Protein AF-0000000086175130 (afdb_homodimer)

Sequence (310 aa):
QEHYGGLNGLTIAWIGDGNNVLHSIMMSAAKLGMHLRIATPKGFEPDLRITQITEQYSKEYGTKLLLTTDPLEAADGANVLVTDTWISMGQEEEKKERLKAFQGYQITMQTAKSAASNWTFLHCLPRKPEEVDDEVFYSPRSLVFQEAENRKWTIQEHYGGLNGLTIAWIGDGNNVLHSIMMSAAKLGMHLRIATPKGFEPDLRITQITEQYSKEYGTKLLLTTDPLEAADGANVLVTDTWISMGQEEEKKERLKAFQGYQITMQTAKSAASNWTFLHCLPRKPEEVDDEVFYSPRSLVFQEAENRKWTI

Structure (mmCIF, N/CA/C/O backbone):
data_AF-0000000086175130-model_v1
#
loop_
_entity.id
_entity.typ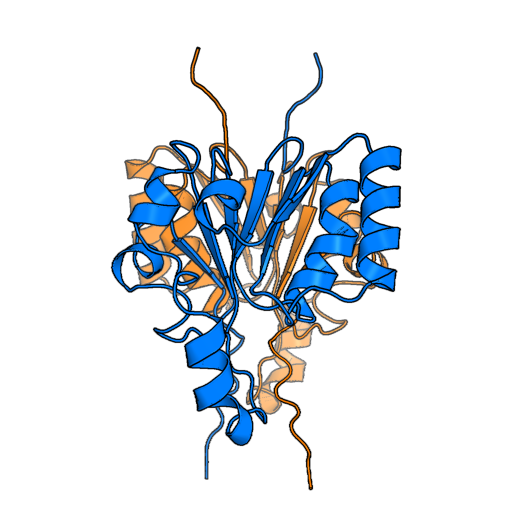e
_entity.pdbx_description
1 polymer 'ornithine carbamoyltransferase'
#
loop_
_atom_site.group_PDB
_atom_site.id
_atom_site.type_symbol
_atom_site.label_atom_id
_atom_site.label_alt_id
_atom_site.label_comp_id
_atom_site.label_asym_id
_atom_site.label_entity_id
_atom_site.label_seq_id
_atom_site.pdbx_PDB_ins_code
_atom_site.Cartn_x
_atom_site.Cartn_y
_atom_site.Cartn_z
_atom_site.occupancy
_atom_site.B_iso_or_equiv
_atom_site.auth_seq_id
_atom_site.auth_comp_id
_atom_site.auth_asym_id
_atom_site.auth_atom_id
_atom_site.pdbx_PDB_model_num
ATOM 1 N N . GLN A 1 1 ? 12.008 6.289 -25.781 1 23.41 1 GLN A N 1
ATOM 2 C CA . GLN A 1 1 ? 10.781 6.883 -25.25 1 23.41 1 GLN A CA 1
ATOM 3 C C . GLN A 1 1 ? 10.508 6.414 -23.828 1 23.41 1 GLN A C 1
ATOM 5 O O . GLN A 1 1 ? 10.492 5.211 -23.562 1 23.41 1 GLN A O 1
ATOM 10 N N . GLU A 1 2 ? 11.031 7.07 -22.797 1 31.5 2 GLU A N 1
ATOM 11 C CA . GLU A 1 2 ? 11.359 6.664 -21.422 1 31.5 2 GLU A CA 1
ATOM 12 C C . GLU A 1 2 ? 10.164 5.996 -20.75 1 31.5 2 GLU A C 1
ATOM 14 O O . GLU A 1 2 ? 9.055 6.523 -20.766 1 31.5 2 GLU A O 1
ATOM 19 N N . HIS A 1 3 ? 9.953 4.789 -20.922 1 35.66 3 HIS A N 1
ATOM 20 C CA . HIS A 1 3 ? 8.867 3.902 -20.516 1 35.66 3 HIS A CA 1
ATOM 21 C C . HIS A 1 3 ? 8.414 4.195 -19.094 1 35.66 3 HIS A C 1
ATOM 23 O O . HIS A 1 3 ? 9.164 3.957 -18.141 1 35.66 3 HIS A O 1
ATOM 29 N N . TYR A 1 4 ? 7.871 5.41 -18.812 1 41.22 4 TYR A N 1
ATOM 30 C CA . TYR A 1 4 ? 7.191 6.043 -17.688 1 41.22 4 TYR A CA 1
ATOM 31 C C . TYR A 1 4 ? 6.094 5.141 -17.141 1 41.22 4 TYR A C 1
ATOM 33 O O . TYR A 1 4 ? 5.016 5.027 -17.734 1 41.22 4 TYR A O 1
ATOM 41 N N . GLY A 1 5 ? 6.457 3.803 -16.719 1 54.06 5 GLY A N 1
ATOM 42 C CA . GLY A 1 5 ? 5.504 2.848 -16.188 1 54.06 5 GLY A CA 1
ATOM 43 C C . GLY A 1 5 ? 5.738 2.527 -14.719 1 54.06 5 GLY A C 1
ATOM 44 O O . GLY A 1 5 ? 6.656 3.066 -14.102 1 54.06 5 GLY A O 1
ATOM 45 N N . GLY A 1 6 ? 4.867 2.115 -13.969 1 69.31 6 GLY A N 1
ATOM 46 C CA . GLY A 1 6 ? 4.953 1.721 -12.57 1 69.31 6 GLY A CA 1
ATOM 47 C C . GLY A 1 6 ? 4.816 2.887 -11.609 1 69.31 6 GLY A C 1
ATOM 48 O O . GLY A 1 6 ? 3.984 3.773 -11.812 1 69.31 6 GLY A O 1
ATOM 49 N N . LEU A 1 7 ? 5.66 2.844 -10.617 1 80.19 7 LEU A N 1
ATOM 50 C CA . LEU A 1 7 ? 5.582 3.857 -9.578 1 80.19 7 LEU A CA 1
ATOM 51 C C . LEU A 1 7 ? 6.566 4.988 -9.836 1 80.19 7 LEU A C 1
ATOM 53 O O . LEU A 1 7 ? 6.562 6 -9.133 1 80.19 7 LEU A O 1
ATOM 57 N N . ASN A 1 8 ? 7.27 4.875 -10.891 1 85.44 8 ASN A N 1
ATOM 58 C CA . ASN A 1 8 ? 8.289 5.863 -11.219 1 85.44 8 ASN A CA 1
ATOM 59 C C . ASN A 1 8 ? 7.68 7.234 -11.484 1 85.44 8 ASN A C 1
ATOM 61 O O . ASN A 1 8 ? 6.691 7.352 -12.211 1 85.44 8 ASN A O 1
ATOM 65 N N . GLY A 1 9 ? 8.273 8.234 -10.789 1 89.56 9 GLY A N 1
ATOM 66 C CA . GLY A 1 9 ? 7.883 9.617 -11.031 1 89.56 9 GLY A CA 1
ATOM 67 C C . GLY A 1 9 ? 6.715 10.062 -10.172 1 89.56 9 GLY A C 1
ATOM 68 O O . GLY A 1 9 ? 6.391 11.25 -10.117 1 89.56 9 GLY A O 1
ATOM 69 N N . LEU A 1 10 ? 6.109 9.18 -9.492 1 91.12 10 LEU A N 1
ATOM 70 C CA . LEU A 1 10 ? 4.988 9.531 -8.625 1 91.12 10 LEU A CA 1
ATOM 71 C C . LEU A 1 10 ? 5.484 10.188 -7.34 1 91.12 10 LEU A C 1
ATOM 73 O O . LEU A 1 10 ? 6.594 9.898 -6.883 1 91.12 10 LEU A O 1
ATOM 77 N N . THR A 1 11 ? 4.688 11.039 -6.797 1 95.38 11 THR A N 1
ATOM 78 C CA . THR A 1 11 ? 4.992 11.68 -5.52 1 95.38 11 THR A CA 1
ATOM 79 C C . THR A 1 11 ? 4.121 11.102 -4.406 1 95.38 11 THR A C 1
ATOM 81 O O . THR A 1 11 ? 2.895 11.086 -4.516 1 95.38 11 THR A O 1
ATOM 84 N N . ILE A 1 12 ? 4.766 10.633 -3.363 1 95.75 12 ILE A N 1
ATOM 85 C CA . ILE A 1 12 ? 4.082 10.188 -2.15 1 95.75 12 ILE A CA 1
ATOM 86 C C . ILE A 1 12 ? 4.164 11.281 -1.087 1 95.75 12 ILE A C 1
ATOM 88 O O . ILE A 1 12 ? 5.242 11.828 -0.827 1 95.75 12 ILE A O 1
ATOM 92 N N . ALA A 1 13 ? 3.043 11.578 -0.543 1 98 13 ALA A N 1
ATOM 93 C CA . ALA A 1 13 ? 2.998 12.469 0.616 1 98 13 ALA A CA 1
ATOM 94 C C . ALA A 1 13 ? 2.684 11.688 1.89 1 98 13 ALA A C 1
ATOM 96 O O . ALA A 1 13 ? 1.642 11.039 1.984 1 98 13 ALA A O 1
ATOM 97 N N . TRP A 1 14 ? 3.562 11.734 2.812 1 97.56 14 TRP A N 1
ATOM 98 C CA . TRP A 1 14 ? 3.332 11.211 4.156 1 97.56 14 TRP A CA 1
ATOM 99 C C . TRP A 1 14 ? 2.926 12.328 5.113 1 97.56 14 TRP A C 1
ATOM 101 O O . TRP A 1 14 ? 3.59 13.367 5.18 1 97.56 14 TRP A O 1
ATOM 111 N N . ILE A 1 15 ? 1.882 12.094 5.848 1 98.12 15 ILE A N 1
ATOM 112 C CA . ILE A 1 15 ? 1.408 13.078 6.816 1 98.12 15 ILE A CA 1
ATOM 113 C C . ILE A 1 15 ? 1.165 12.398 8.164 1 98.12 15 ILE A C 1
ATOM 115 O O . ILE A 1 15 ? 0.241 11.594 8.305 1 98.12 15 ILE A O 1
ATOM 119 N N . GLY A 1 16 ? 1.985 12.695 9.133 1 96.81 16 GLY A N 1
ATOM 120 C CA . GLY A 1 16 ? 1.769 12.102 10.438 1 96.81 16 GLY A CA 1
ATOM 121 C C . GLY A 1 16 ? 3.057 11.836 11.195 1 96.81 16 GLY A C 1
ATOM 122 O O . GLY A 1 16 ? 3.943 12.688 11.234 1 96.81 16 GLY A O 1
ATOM 123 N N . ASP A 1 17 ? 3.131 10.633 11.797 1 94.88 17 ASP A N 1
ATOM 124 C CA . ASP A 1 17 ? 4.172 10.305 12.766 1 94.88 17 ASP A CA 1
ATOM 125 C C . ASP A 1 17 ? 5.449 9.844 12.07 1 94.88 17 ASP A C 1
ATOM 127 O O . ASP A 1 17 ? 5.391 9.133 11.062 1 94.88 17 ASP A O 1
ATOM 131 N N . GLY A 1 18 ? 6.582 10.266 12.594 1 95.12 18 GLY A N 1
ATOM 132 C CA . GLY A 1 18 ? 7.855 9.742 12.125 1 95.12 18 GLY A CA 1
ATOM 133 C C . GLY A 1 18 ? 8.148 8.344 12.633 1 95.12 18 GLY A C 1
ATOM 134 O O . GLY A 1 18 ? 9.164 8.117 13.289 1 95.12 18 GLY A O 1
ATOM 135 N N . ASN A 1 19 ? 7.355 7.43 12.281 1 91.31 19 ASN A N 1
ATOM 136 C CA . ASN A 1 19 ? 7.418 6.086 12.844 1 91.31 19 ASN A CA 1
ATOM 137 C C . ASN A 1 19 ? 8.086 5.105 11.883 1 91.31 19 ASN A C 1
ATOM 139 O O . ASN A 1 19 ? 8.656 5.512 10.867 1 91.31 19 ASN A O 1
ATOM 143 N N . ASN A 1 20 ? 8.016 3.848 12.242 1 87.56 20 ASN A N 1
ATOM 144 C CA . ASN A 1 20 ? 8.711 2.822 11.477 1 87.56 20 ASN A CA 1
ATOM 145 C C . ASN A 1 20 ? 8.102 2.65 10.086 1 87.56 20 ASN A C 1
ATOM 147 O O . ASN A 1 20 ? 8.805 2.314 9.133 1 87.56 20 ASN A O 1
ATOM 151 N N . VAL A 1 21 ? 6.801 2.854 9.977 1 87.75 21 VAL A N 1
ATOM 152 C CA . VAL A 1 21 ? 6.156 2.766 8.672 1 87.75 21 VAL A CA 1
ATOM 153 C C . VAL A 1 21 ? 6.738 3.828 7.738 1 87.75 21 VAL A C 1
ATOM 155 O O . VAL A 1 21 ? 7.125 3.523 6.605 1 87.75 21 VAL A O 1
ATOM 158 N N . LEU A 1 22 ? 6.848 5.031 8.234 1 93.88 22 LEU A N 1
ATOM 159 C CA . LEU A 1 22 ? 7.469 6.086 7.445 1 93.88 22 LEU A CA 1
ATOM 160 C C . LEU A 1 22 ? 8.906 5.727 7.094 1 93.88 22 LEU A C 1
ATOM 162 O O . LEU A 1 22 ? 9.336 5.906 5.949 1 93.88 22 LEU A O 1
ATOM 166 N N . HIS A 1 23 ? 9.656 5.184 8.039 1 93.19 23 HIS A N 1
ATOM 167 C CA . HIS A 1 23 ? 11.047 4.816 7.797 1 93.19 23 HIS A CA 1
ATOM 168 C C . HIS A 1 23 ? 11.172 3.824 6.648 1 93.19 23 HIS A C 1
ATOM 170 O O . HIS A 1 23 ? 12.078 3.926 5.824 1 93.19 23 HIS A O 1
ATOM 176 N N . SER A 1 24 ? 10.234 2.943 6.625 1 88.38 24 SER A N 1
ATOM 177 C CA . SER A 1 24 ? 10.234 1.961 5.547 1 88.38 24 SER A CA 1
ATOM 178 C C . SER A 1 24 ? 10.031 2.629 4.191 1 88.38 24 SER A C 1
ATOM 180 O O . SER A 1 24 ? 10.711 2.291 3.221 1 88.38 24 SER A O 1
ATOM 182 N N . ILE A 1 25 ? 9.125 3.516 4.117 1 92.31 25 ILE A N 1
ATOM 183 C CA . ILE A 1 25 ? 8.859 4.25 2.883 1 92.31 25 ILE A CA 1
ATOM 184 C C . ILE A 1 25 ? 10.094 5.055 2.488 1 92.31 25 ILE A C 1
ATOM 186 O O . ILE A 1 25 ? 10.492 5.059 1.321 1 92.31 25 ILE A O 1
ATOM 190 N N . MET A 1 26 ? 10.727 5.633 3.465 1 96 26 MET A N 1
ATOM 191 C CA . MET A 1 26 ? 11.914 6.449 3.234 1 96 26 MET A CA 1
ATOM 192 C C . MET A 1 26 ? 13.039 5.613 2.643 1 96 26 MET A C 1
ATOM 194 O O . MET A 1 26 ? 13.789 6.09 1.786 1 96 26 MET A O 1
ATOM 198 N N . MET A 1 27 ? 13.125 4.41 2.969 1 92 27 MET A N 1
ATOM 199 C CA . MET A 1 27 ? 14.211 3.537 2.545 1 92 27 MET A CA 1
ATOM 200 C C . MET A 1 27 ? 13.961 2.998 1.141 1 92 27 MET A C 1
ATOM 202 O O . MET A 1 27 ? 14.891 2.518 0.482 1 92 27 MET A O 1
ATOM 206 N N . SER A 1 28 ? 12.758 3.158 0.69 1 90.94 28 SER A N 1
ATOM 207 C CA . SER A 1 28 ? 12.453 2.438 -0.542 1 90.94 28 SER A CA 1
ATOM 208 C C . SER A 1 28 ? 11.961 3.387 -1.63 1 90.94 28 SER A C 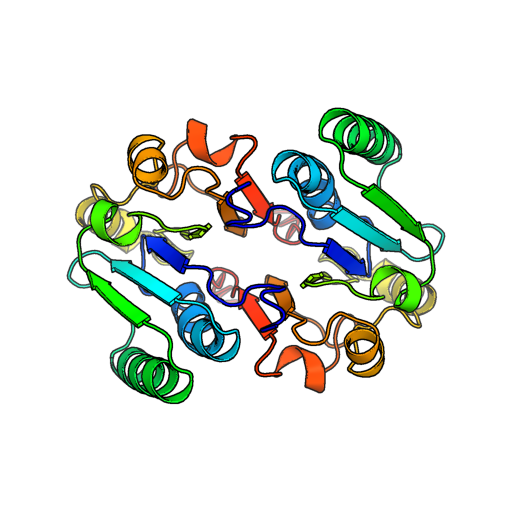1
ATOM 210 O O . SER A 1 28 ? 12.133 3.115 -2.82 1 90.94 28 SER A O 1
ATOM 212 N N . ALA A 1 29 ? 11.359 4.484 -1.312 1 93.69 29 ALA A N 1
ATOM 213 C CA . ALA A 1 29 ? 10.664 5.344 -2.268 1 93.69 29 ALA A CA 1
ATOM 214 C C . ALA A 1 29 ? 11.594 5.777 -3.395 1 93.69 29 ALA A C 1
ATOM 216 O O . ALA A 1 29 ? 11.258 5.652 -4.574 1 93.69 29 ALA A O 1
ATOM 217 N N . ALA A 1 30 ? 12.797 6.203 -3.045 1 94.44 30 ALA A N 1
ATOM 218 C CA . ALA A 1 30 ? 13.727 6.715 -4.047 1 94.44 30 ALA A CA 1
ATOM 219 C C . ALA A 1 30 ? 14.18 5.605 -4.996 1 94.44 30 ALA A C 1
ATOM 221 O O . ALA A 1 30 ? 14.312 5.824 -6.203 1 94.44 30 ALA A O 1
ATOM 222 N N . LYS A 1 31 ? 14.422 4.434 -4.457 1 91.12 31 LYS A N 1
ATOM 223 C CA . LYS A 1 31 ? 14.852 3.293 -5.258 1 91.12 31 LYS A CA 1
ATOM 224 C C . LYS A 1 31 ? 13.797 2.916 -6.289 1 91.12 31 LYS A C 1
ATOM 226 O O . LYS A 1 31 ? 14.117 2.393 -7.359 1 91.12 31 LYS A O 1
ATOM 231 N N . LEU A 1 32 ? 12.57 3.225 -6.008 1 90.06 32 LEU A N 1
ATOM 232 C CA . LEU A 1 32 ? 11.453 2.918 -6.887 1 90.06 32 LEU A CA 1
ATOM 233 C C . LEU A 1 32 ? 11.156 4.086 -7.824 1 90.06 32 LEU A C 1
ATOM 235 O O . LEU A 1 32 ? 10.164 4.07 -8.555 1 90.06 32 LEU A O 1
ATOM 239 N N . GLY A 1 33 ? 11.969 5.133 -7.691 1 91.38 33 GLY A N 1
ATOM 240 C CA . GLY A 1 33 ? 11.836 6.285 -8.57 1 91.38 33 GLY A CA 1
ATOM 241 C C . GLY A 1 33 ? 10.758 7.254 -8.117 1 91.38 33 GLY A C 1
ATOM 242 O O . GLY A 1 33 ? 10.266 8.062 -8.914 1 91.38 33 GLY A O 1
ATOM 243 N N . MET A 1 34 ? 10.367 7.156 -6.84 1 93.38 34 MET A N 1
ATOM 244 C CA . MET A 1 34 ? 9.281 8 -6.344 1 93.38 34 MET A CA 1
ATOM 245 C C . MET A 1 34 ? 9.836 9.203 -5.59 1 93.38 34 MET A C 1
ATOM 247 O O . MET A 1 34 ? 10.852 9.102 -4.898 1 93.38 34 MET A O 1
ATOM 251 N N . HIS A 1 35 ? 9.117 10.328 -5.773 1 96.88 35 HIS A N 1
ATOM 252 C CA . HIS A 1 35 ? 9.375 11.492 -4.926 1 96.88 35 HIS A CA 1
ATOM 253 C C . HIS A 1 35 ? 8.672 11.352 -3.58 1 96.88 35 HIS A C 1
ATOM 255 O O . HIS A 1 35 ? 7.617 10.719 -3.486 1 96.88 35 HIS A O 1
ATOM 261 N N . LEU A 1 36 ? 9.305 11.922 -2.535 1 97.75 36 LEU A N 1
ATOM 262 C CA . LEU A 1 36 ? 8.75 11.773 -1.196 1 97.75 36 LEU A CA 1
ATOM 263 C C . LEU A 1 36 ? 8.633 13.125 -0.5 1 97.75 36 LEU A C 1
ATOM 265 O O . LEU A 1 36 ? 9.602 13.891 -0.464 1 97.75 36 LEU A O 1
ATOM 269 N N . ARG A 1 37 ? 7.465 13.414 -0.043 1 98.75 37 ARG A N 1
ATOM 270 C CA . ARG A 1 37 ? 7.203 14.602 0.774 1 98.75 37 ARG A CA 1
ATOM 271 C C . ARG A 1 37 ? 6.641 14.203 2.137 1 98.75 37 ARG A C 1
ATOM 273 O O . ARG A 1 37 ? 5.629 13.508 2.219 1 98.75 37 ARG A O 1
ATOM 280 N N . ILE A 1 38 ? 7.273 14.719 3.207 1 98.69 38 ILE A N 1
ATOM 281 C CA . ILE A 1 38 ? 6.953 14.25 4.551 1 98.69 38 ILE A CA 1
ATOM 282 C C . ILE A 1 38 ? 6.559 15.43 5.434 1 98.69 38 ILE A C 1
ATOM 284 O O . ILE A 1 38 ? 7.332 16.375 5.59 1 98.69 38 ILE A O 1
ATOM 288 N N . ALA A 1 39 ? 5.391 15.383 5.969 1 98.81 39 ALA A N 1
ATOM 289 C CA . ALA A 1 39 ? 4.965 16.344 6.98 1 98.81 39 ALA A CA 1
ATOM 290 C C . ALA A 1 39 ? 4.805 15.672 8.344 1 98.81 39 ALA A C 1
ATOM 292 O O . ALA A 1 39 ? 3.965 14.789 8.508 1 98.81 39 ALA A O 1
ATOM 293 N N . THR A 1 40 ? 5.543 16.078 9.289 1 98.56 40 THR A N 1
ATOM 294 C CA . THR A 1 40 ? 5.457 15.602 10.664 1 98.56 40 THR A CA 1
ATOM 295 C C . THR A 1 40 ? 5.422 16.781 11.633 1 98.56 40 THR A C 1
ATOM 297 O O . THR A 1 40 ? 6.039 17.812 11.391 1 98.56 40 THR A O 1
ATOM 300 N N . PRO A 1 41 ? 4.656 16.609 12.727 1 98.12 41 PRO A N 1
ATOM 301 C CA . PRO A 1 41 ? 4.715 17.656 13.734 1 98.12 41 PRO A CA 1
ATOM 302 C C . PRO A 1 41 ? 6.113 17.844 14.32 1 98.12 41 PRO A C 1
ATOM 304 O O . PRO A 1 41 ? 6.898 16.891 14.359 1 98.12 41 PRO A O 1
ATOM 307 N N . LYS A 1 42 ? 6.383 19.062 14.75 1 97 42 LYS A N 1
ATOM 308 C CA . LYS A 1 42 ? 7.648 19.297 15.438 1 97 42 LYS A CA 1
ATOM 309 C C . LYS A 1 42 ? 7.832 18.328 16.594 1 97 42 LYS A C 1
ATOM 311 O O . LYS A 1 42 ? 6.918 18.141 17.406 1 97 42 LYS A O 1
ATOM 316 N N . GLY A 1 43 ? 8.984 17.703 16.625 1 96.12 43 GLY A N 1
ATOM 317 C CA . GLY A 1 43 ? 9.281 16.766 17.703 1 96.12 43 GLY A CA 1
ATOM 318 C C . GLY A 1 43 ? 8.969 15.328 17.344 1 96.12 43 GLY A C 1
ATOM 319 O O . GLY A 1 43 ? 9.305 14.406 18.094 1 96.12 43 GLY A O 1
ATOM 320 N N . PHE A 1 44 ? 8.336 15.117 16.234 1 96.69 44 PHE A N 1
ATOM 321 C CA . PHE A 1 44 ? 7.945 13.781 15.812 1 96.69 44 PHE A CA 1
ATOM 322 C C . PHE A 1 44 ? 8.516 13.453 14.43 1 96.69 44 PHE A C 1
ATOM 324 O O . PHE A 1 44 ? 7.922 12.688 13.672 1 96.69 44 PHE A O 1
ATOM 331 N N . GLU A 1 45 ? 9.609 14.102 14.109 1 97.56 45 GLU A N 1
ATOM 332 C CA . GLU A 1 45 ? 10.289 13.883 12.844 1 97.56 45 GLU A CA 1
ATOM 333 C C . GLU A 1 45 ? 10.867 12.477 12.758 1 97.56 45 GLU A C 1
ATOM 335 O O . GLU A 1 45 ? 11.062 11.812 13.781 1 97.56 45 GLU A O 1
ATOM 340 N N . PRO A 1 46 ? 11.094 11.992 11.594 1 97.31 46 PRO A N 1
ATOM 341 C CA . PRO A 1 46 ? 11.781 10.711 11.484 1 97.31 46 PRO A CA 1
ATOM 342 C C . PRO A 1 46 ? 13.203 10.75 12.031 1 97.31 46 PRO A C 1
ATOM 344 O O . PRO A 1 46 ? 13.758 11.836 12.242 1 97.31 46 PRO A O 1
ATOM 347 N N . ASP A 1 47 ? 13.727 9.578 12.203 1 97.25 47 ASP A N 1
ATOM 348 C CA . ASP A 1 47 ? 15.094 9.438 12.711 1 97.25 47 ASP A CA 1
ATOM 349 C C . ASP A 1 47 ? 16.094 10.164 11.805 1 97.25 47 ASP A C 1
ATOM 351 O O . ASP A 1 47 ? 15.992 10.086 10.578 1 97.25 47 ASP A O 1
ATOM 355 N N . LEU A 1 48 ? 16.969 10.836 12.422 1 96.69 48 LEU A N 1
ATOM 356 C CA . LEU A 1 48 ? 17.922 11.656 11.695 1 96.69 48 LEU A CA 1
ATOM 357 C C . LEU A 1 48 ? 18.781 10.797 10.781 1 96.69 48 LEU A C 1
ATOM 359 O O . LEU A 1 48 ? 19.078 11.195 9.648 1 96.69 48 LEU A O 1
ATOM 363 N N . ARG A 1 49 ? 19.297 9.695 11.273 1 96.69 49 ARG A N 1
ATOM 364 C CA . ARG A 1 49 ? 20.125 8.812 10.469 1 96.69 49 ARG A CA 1
ATOM 365 C C . ARG A 1 49 ? 19.375 8.328 9.234 1 96.69 49 ARG A C 1
ATOM 367 O O . ARG A 1 49 ? 19.938 8.289 8.133 1 96.69 49 ARG A O 1
ATOM 374 N N . ILE A 1 50 ? 18.094 8.055 9.453 1 97.19 50 ILE A N 1
ATOM 375 C CA . ILE A 1 50 ? 17.266 7.605 8.344 1 97.19 50 ILE A CA 1
ATOM 376 C C . ILE A 1 50 ? 17.078 8.75 7.352 1 97.19 50 ILE A C 1
ATOM 378 O O . ILE A 1 50 ? 17.109 8.539 6.137 1 97.19 50 ILE A O 1
ATOM 382 N N . THR A 1 51 ? 16.891 9.883 7.906 1 98.25 51 THR A N 1
ATOM 383 C CA . THR A 1 51 ? 16.719 11.062 7.066 1 98.25 51 THR A CA 1
ATOM 384 C C . THR A 1 51 ? 17.953 11.289 6.195 1 98.25 51 THR A C 1
ATOM 386 O O . THR A 1 51 ? 17.828 11.555 5 1 98.25 51 THR A O 1
ATOM 389 N N . GLN A 1 52 ? 19.047 11.133 6.715 1 98.12 52 GLN A N 1
ATOM 390 C CA . GLN A 1 52 ? 20.297 11.32 5.977 1 98.12 52 GLN A CA 1
ATOM 391 C C . GLN A 1 52 ? 20.438 10.281 4.871 1 98.12 52 GLN A C 1
ATOM 393 O O . GLN A 1 52 ? 20.812 10.609 3.742 1 98.12 52 GLN A O 1
ATOM 398 N N . ILE A 1 53 ? 20.188 9.094 5.211 1 97.19 53 ILE A N 1
ATOM 399 C CA . ILE A 1 53 ? 20.234 8.016 4.234 1 97.19 53 ILE A CA 1
ATOM 400 C C . ILE A 1 53 ? 19.25 8.289 3.105 1 97.19 53 ILE A C 1
ATOM 402 O O . ILE A 1 53 ? 19.562 8.117 1.929 1 97.19 53 ILE A O 1
ATOM 406 N N . THR A 1 54 ? 18.078 8.719 3.498 1 97.75 54 THR A N 1
ATOM 407 C CA . THR A 1 54 ? 17.031 9.008 2.527 1 97.75 54 THR A CA 1
ATOM 408 C C . THR A 1 54 ? 17.469 10.125 1.583 1 97.75 54 THR A C 1
ATOM 410 O O . THR A 1 54 ? 17.203 10.062 0.379 1 97.75 54 THR A O 1
ATOM 413 N N . GLU A 1 55 ? 18.094 11.133 2.135 1 98.19 55 GLU A N 1
ATOM 414 C CA . GLU A 1 55 ? 18.609 12.227 1.319 1 98.19 55 GLU A CA 1
ATOM 415 C C . GLU A 1 55 ? 19.641 11.719 0.314 1 98.19 55 GLU A C 1
ATOM 417 O O . GLU A 1 55 ? 19.641 12.125 -0.849 1 98.19 55 GLU A O 1
ATOM 422 N N . GLN A 1 56 ? 20.453 10.898 0.737 1 98.06 56 GLN A N 1
ATOM 423 C CA . GLN A 1 56 ? 21.453 10.32 -0.147 1 98.06 56 GLN A CA 1
ATOM 424 C C . GLN A 1 56 ? 20.812 9.5 -1.261 1 98.06 56 GLN A C 1
ATOM 426 O O . GLN A 1 56 ? 21.203 9.594 -2.422 1 98.06 56 GLN A O 1
ATOM 431 N N . TYR A 1 57 ? 19.875 8.664 -0.865 1 96.5 57 TYR A N 1
ATOM 432 C CA . TYR A 1 57 ? 19.156 7.879 -1.865 1 96.5 57 TYR A CA 1
ATOM 433 C C . TYR A 1 57 ? 18.469 8.781 -2.883 1 96.5 57 TYR A C 1
ATOM 435 O O . TYR A 1 57 ? 18.484 8.5 -4.082 1 96.5 57 TYR A O 1
ATOM 443 N N . SER A 1 58 ? 17.844 9.859 -2.395 1 97.44 58 SER A N 1
ATOM 444 C CA . SER A 1 58 ? 17.141 10.781 -3.291 1 97.44 58 SER A CA 1
ATOM 445 C C . SER A 1 58 ? 18.094 11.352 -4.336 1 97.44 58 SER A C 1
ATOM 447 O O . SER A 1 58 ? 17.75 11.453 -5.516 1 97.44 58 SER A O 1
ATOM 449 N N . LYS A 1 59 ? 19.25 11.719 -3.934 1 97.56 59 LYS A N 1
ATOM 450 C CA . LYS A 1 59 ? 20.266 12.227 -4.848 1 97.56 59 LYS A CA 1
ATOM 451 C C . LYS A 1 59 ? 20.719 11.141 -5.816 1 97.56 59 LYS A C 1
ATOM 453 O O . LYS A 1 59 ? 20.797 11.367 -7.027 1 97.56 59 LYS A O 1
ATOM 458 N N . GLU A 1 60 ? 21.016 10.039 -5.293 1 96.38 60 GLU A N 1
ATOM 459 C CA . GLU A 1 60 ? 21.531 8.93 -6.074 1 96.38 60 GLU A CA 1
ATOM 460 C C . GLU A 1 60 ? 20.562 8.508 -7.168 1 96.38 60 GLU A C 1
ATOM 462 O O . GLU A 1 60 ? 20.969 8.195 -8.289 1 96.38 60 GLU A O 1
ATOM 467 N N . TYR A 1 61 ? 19.297 8.547 -6.852 1 94.44 61 TYR A N 1
ATOM 468 C CA . TYR A 1 61 ? 18.312 8.023 -7.789 1 94.44 61 TYR A CA 1
ATOM 469 C C . TYR A 1 61 ? 17.578 9.148 -8.492 1 94.44 61 TYR A C 1
ATOM 471 O O . TYR A 1 61 ? 16.609 8.906 -9.219 1 94.44 61 TYR A O 1
ATOM 479 N N . GLY A 1 62 ? 17.906 10.32 -8.219 1 96.44 62 GLY A N 1
ATOM 480 C CA . GLY A 1 62 ? 17.391 11.469 -8.93 1 96.44 62 GLY A CA 1
ATOM 481 C C . GLY A 1 62 ? 15.953 11.805 -8.547 1 96.44 62 GLY A C 1
ATOM 482 O O . GLY A 1 62 ? 15.148 12.18 -9.406 1 96.44 62 GLY A O 1
ATOM 483 N N . THR A 1 63 ? 15.57 11.57 -7.352 1 96.81 63 THR A N 1
ATOM 484 C CA . THR A 1 63 ? 14.25 11.914 -6.852 1 96.81 63 THR A CA 1
ATOM 485 C C . THR A 1 63 ? 14.32 13.102 -5.898 1 96.81 63 THR A C 1
ATOM 487 O O . THR A 1 63 ? 15.414 13.57 -5.562 1 96.81 63 THR A O 1
ATOM 490 N N . LYS A 1 64 ? 13.18 13.609 -5.508 1 98.12 64 LYS A N 1
ATOM 491 C CA . LYS A 1 64 ? 13.117 14.75 -4.598 1 98.12 64 LYS A CA 1
ATOM 492 C C . LYS A 1 64 ? 12.562 14.344 -3.238 1 98.12 64 LYS A C 1
ATOM 494 O O . LYS A 1 64 ? 11.633 13.539 -3.156 1 98.12 64 LYS A O 1
ATOM 499 N N . LEU A 1 65 ? 13.164 14.953 -2.223 1 98.44 65 LEU A N 1
ATOM 500 C CA . LEU A 1 65 ? 12.719 14.766 -0.845 1 98.44 65 LEU A CA 1
ATOM 501 C C . LEU A 1 65 ? 12.383 16.109 -0.201 1 98.44 65 LEU A C 1
ATOM 503 O O . LEU A 1 65 ? 13.18 17.047 -0.255 1 98.44 65 LEU A O 1
ATOM 507 N N . LEU A 1 66 ? 11.211 16.172 0.346 1 98.62 66 LEU A N 1
ATOM 508 C CA . LEU A 1 66 ? 10.805 17.359 1.1 1 98.62 66 LEU A CA 1
ATOM 509 C C . LEU A 1 66 ? 10.414 16.984 2.525 1 98.62 66 LEU A C 1
ATOM 511 O O . LEU A 1 66 ? 9.609 16.062 2.732 1 98.62 66 LEU A O 1
ATOM 515 N N . LEU A 1 67 ? 11.031 17.609 3.465 1 98.56 67 LEU A N 1
ATOM 516 C CA . LEU A 1 67 ? 10.633 17.547 4.867 1 98.56 67 LEU A CA 1
ATOM 517 C C . LEU A 1 67 ? 9.977 18.844 5.312 1 98.56 67 LEU A C 1
ATOM 519 O O . LEU A 1 67 ? 10.539 19.922 5.113 1 98.56 67 LEU A O 1
ATOM 523 N N . THR A 1 68 ? 8.789 18.75 5.887 1 98.69 68 THR A N 1
ATOM 524 C CA . THR A 1 68 ? 8.055 19.953 6.258 1 98.69 68 THR A CA 1
ATOM 525 C C . THR A 1 68 ? 7.199 19.703 7.496 1 98.69 68 THR A C 1
ATOM 527 O O . THR A 1 68 ? 7.078 18.562 7.953 1 98.69 68 THR A O 1
ATOM 530 N N . THR A 1 69 ? 6.652 20.781 8.062 1 98.44 69 THR A N 1
ATOM 531 C CA . THR A 1 69 ? 5.691 20.688 9.156 1 98.44 69 THR A CA 1
ATOM 532 C C . THR A 1 69 ? 4.305 21.125 8.688 1 98.44 69 THR A C 1
ATOM 534 O O . THR A 1 69 ? 3.412 21.359 9.508 1 98.44 69 THR A O 1
ATOM 537 N N . ASP A 1 70 ? 4.105 21.203 7.387 1 98.44 70 ASP A N 1
ATOM 538 C CA . ASP A 1 70 ? 2.836 21.641 6.812 1 98.44 70 ASP A CA 1
ATOM 539 C C . ASP A 1 70 ? 2.213 20.531 5.961 1 98.44 70 ASP A C 1
ATOM 541 O O . ASP A 1 70 ? 2.676 20.25 4.852 1 98.44 70 ASP A O 1
ATOM 545 N N . PRO A 1 71 ? 1.129 19.953 6.422 1 98.56 71 PRO A N 1
ATOM 546 C CA . PRO A 1 71 ? 0.481 18.875 5.684 1 98.56 71 PRO A CA 1
ATOM 547 C C . PRO A 1 71 ? 0.067 19.281 4.273 1 98.56 71 PRO A C 1
ATOM 549 O O . PRO A 1 71 ? 0.18 18.484 3.336 1 98.56 71 PRO A O 1
ATOM 552 N N . LEU A 1 72 ? -0.379 20.5 4.121 1 98.44 72 LEU A N 1
ATOM 553 C CA . LEU A 1 72 ? -0.835 20.938 2.807 1 98.44 72 LEU A CA 1
ATOM 554 C C . LEU A 1 72 ? 0.341 21.094 1.847 1 98.44 72 LEU A C 1
ATOM 556 O O . LEU A 1 72 ? 0.215 20.812 0.654 1 98.44 72 LEU A O 1
ATOM 560 N N . GLU A 1 73 ? 1.433 21.516 2.326 1 98.38 73 GLU A N 1
ATOM 561 C CA . GLU A 1 73 ? 2.637 21.594 1.506 1 98.38 73 GLU A CA 1
ATOM 562 C C . GLU A 1 73 ? 3.082 20.203 1.048 1 98.38 73 GLU A C 1
ATOM 564 O O . GLU A 1 73 ? 3.447 20.016 -0.115 1 98.38 73 GLU A O 1
ATOM 569 N N . ALA A 1 74 ? 3.061 19.25 1.941 1 98.56 74 ALA A N 1
ATOM 570 C CA . ALA A 1 74 ? 3.426 17.875 1.583 1 98.56 74 ALA A CA 1
ATOM 571 C C . ALA A 1 74 ? 2.457 17.297 0.554 1 98.56 74 ALA A C 1
ATOM 573 O O . ALA A 1 74 ? 2.873 16.625 -0.387 1 98.56 74 ALA A O 1
ATOM 574 N N . ALA A 1 75 ? 1.23 17.672 0.665 1 98.25 75 ALA A N 1
ATOM 575 C CA . ALA A 1 75 ? 0.182 17.078 -0.169 1 98.25 75 ALA A CA 1
ATOM 576 C C . ALA A 1 75 ? 0.15 17.75 -1.546 1 98.25 75 ALA A C 1
ATOM 578 O O . ALA A 1 75 ? -0.427 17.188 -2.488 1 98.25 75 ALA A O 1
ATOM 579 N N . ASP A 1 76 ? 0.711 18.844 -1.65 1 97.88 76 ASP A N 1
ATOM 580 C CA . ASP A 1 76 ? 0.573 19.656 -2.855 1 97.88 76 ASP A CA 1
ATOM 581 C C . ASP A 1 76 ? 1.038 18.891 -4.09 1 97.88 76 ASP A C 1
ATOM 583 O O . ASP A 1 76 ? 2.234 18.641 -4.258 1 97.88 76 ASP A O 1
ATOM 587 N N . GLY A 1 77 ? 0.029 18.5 -4.902 1 95.44 77 GLY A N 1
ATOM 588 C CA . GLY A 1 77 ? 0.319 17.828 -6.164 1 95.44 77 GLY A CA 1
ATOM 589 C C . GLY A 1 77 ? 0.72 16.375 -6 1 95.44 77 GLY A C 1
ATOM 590 O O . GLY A 1 77 ? 1.153 15.734 -6.957 1 95.44 77 GLY A O 1
ATOM 591 N N . ALA A 1 78 ? 0.642 15.828 -4.809 1 96.12 78 ALA A N 1
ATOM 592 C CA . ALA A 1 78 ? 1.018 14.438 -4.57 1 96.12 78 ALA A CA 1
ATOM 593 C C . ALA A 1 78 ? 0.037 13.484 -5.242 1 96.12 78 ALA A C 1
ATOM 595 O O . ALA A 1 78 ? -1.157 13.773 -5.336 1 96.12 78 ALA A O 1
ATOM 596 N N . ASN A 1 79 ? 0.6 12.406 -5.641 1 93.75 79 ASN A N 1
ATOM 597 C CA . ASN A 1 79 ? -0.23 11.383 -6.262 1 93.75 79 ASN A CA 1
ATOM 598 C C . ASN A 1 79 ? -0.831 10.445 -5.219 1 93.75 79 ASN A C 1
ATOM 600 O O . ASN A 1 79 ? -1.936 9.93 -5.406 1 93.75 79 ASN A O 1
ATOM 604 N N . VAL A 1 80 ? -0.046 10.188 -4.168 1 92.88 80 VAL A N 1
ATOM 605 C CA . VAL A 1 80 ? -0.457 9.25 -3.125 1 92.88 80 VAL A CA 1
ATOM 606 C C . VAL A 1 80 ? -0.348 9.922 -1.757 1 92.88 80 VAL A C 1
ATOM 608 O O . VAL A 1 80 ? 0.687 10.5 -1.423 1 92.88 80 VAL A O 1
ATOM 611 N N . LEU A 1 81 ? -1.431 9.883 -1.047 1 96.19 81 LEU A N 1
ATOM 612 C CA . LEU A 1 81 ? -1.47 10.336 0.341 1 96.19 81 LEU A CA 1
ATOM 613 C C . LEU A 1 81 ? -1.425 9.148 1.297 1 96.19 81 LEU A C 1
ATOM 615 O O . LEU A 1 81 ? -2.189 8.195 1.145 1 96.19 81 LEU A O 1
ATOM 619 N N . VAL A 1 82 ? -0.471 9.211 2.234 1 94.06 82 VAL A N 1
ATOM 620 C CA . VAL A 1 82 ? -0.289 8.109 3.172 1 94.06 82 VAL A CA 1
ATOM 621 C C . VAL A 1 82 ? -0.184 8.656 4.594 1 94.06 82 VAL A C 1
ATOM 623 O O . VAL A 1 82 ? 0.416 9.711 4.82 1 94.06 82 VAL A O 1
ATOM 626 N N . THR A 1 83 ? -0.757 8.016 5.48 1 95.06 83 THR A N 1
ATOM 627 C CA . THR A 1 83 ? -0.596 8.258 6.91 1 95.06 83 THR A CA 1
ATOM 628 C C . THR A 1 83 ? -0.621 6.941 7.684 1 95.06 83 THR A C 1
ATOM 630 O O . THR A 1 83 ? -0.596 5.863 7.086 1 95.06 83 THR A O 1
ATOM 633 N N . ASP A 1 84 ? -0.458 7.023 8.992 1 90.62 84 ASP A N 1
ATOM 634 C CA . ASP A 1 84 ? -0.588 5.91 9.922 1 90.62 84 ASP A CA 1
ATOM 635 C C . ASP A 1 84 ? -1.147 6.379 11.266 1 90.62 84 ASP A C 1
ATOM 637 O O . ASP A 1 84 ? -1.336 7.578 11.477 1 90.62 84 ASP A O 1
ATOM 641 N N . THR A 1 85 ? -1.39 5.387 12.062 1 88.94 85 THR A N 1
ATOM 642 C CA . THR A 1 85 ? -1.949 5.734 13.359 1 88.94 85 THR A CA 1
ATOM 643 C C . THR A 1 85 ? -1.011 6.668 14.125 1 88.94 85 THR A C 1
ATOM 645 O O . THR A 1 85 ? 0.208 6.488 14.094 1 88.94 85 THR A O 1
ATOM 648 N N . TRP A 1 86 ? -1.609 7.656 14.742 1 91.31 86 TRP A N 1
ATOM 649 C CA . TRP A 1 86 ? -0.824 8.617 15.516 1 91.31 86 TRP A CA 1
ATOM 650 C C . TRP A 1 86 ? -0.419 8.031 16.859 1 91.31 86 TRP A C 1
ATOM 652 O O . TRP A 1 86 ? 0.563 8.469 17.469 1 91.31 86 TRP A O 1
ATOM 662 N N . ILE A 1 87 ? -1.307 7.195 17.266 1 84.06 87 ILE A N 1
ATOM 663 C CA . ILE A 1 87 ? -1.108 6.566 18.562 1 84.06 87 ILE A CA 1
ATOM 664 C C . ILE A 1 87 ? -0.971 5.055 18.406 1 84.06 87 ILE A C 1
ATOM 666 O O . ILE A 1 87 ? -1.934 4.375 18.031 1 84.06 87 ILE A O 1
ATOM 670 N N . SER A 1 88 ? 0.172 4.613 18.625 1 75.69 88 SER A N 1
ATOM 671 C CA . SER A 1 88 ? 0.408 3.178 18.516 1 75.69 88 SER A CA 1
ATOM 672 C C . SER A 1 88 ? 0.141 2.482 19.859 1 75.69 88 SER A C 1
ATOM 674 O O . SER A 1 88 ? 0.039 3.137 20.891 1 75.69 88 SER A O 1
ATOM 676 N N . MET A 1 89 ? -0.088 1.193 19.641 1 71.06 89 MET A N 1
ATOM 677 C CA . MET A 1 89 ? -0.23 0.402 20.859 1 71.06 89 MET A CA 1
ATOM 678 C C . MET A 1 89 ? 0.948 0.634 21.812 1 71.06 89 MET A C 1
ATOM 680 O O . MET A 1 89 ? 2.104 0.619 21.375 1 71.06 89 MET A O 1
ATOM 684 N N . GLY A 1 90 ? 0.654 0.95 23.141 1 75.06 90 GLY A N 1
ATOM 685 C CA . GLY A 1 90 ? 1.687 1.193 24.141 1 75.06 90 GLY A CA 1
ATOM 686 C C . GLY A 1 90 ? 1.941 2.668 24.391 1 75.06 90 GLY A C 1
ATOM 687 O O . GLY A 1 90 ? 2.699 3.029 25.281 1 75.06 90 GLY A O 1
ATOM 688 N N . GLN A 1 91 ? 1.361 3.457 23.547 1 77.06 91 GLN A N 1
ATOM 689 C CA . GLN A 1 91 ? 1.573 4.895 23.688 1 77.06 91 GLN A CA 1
ATOM 690 C C . GLN A 1 91 ? 0.35 5.57 24.297 1 77.06 91 GLN A C 1
ATOM 692 O O . GLN A 1 91 ? 0.09 6.746 24.031 1 77.06 91 GLN A O 1
ATOM 697 N N . GLU A 1 92 ? -0.435 4.848 25.047 1 80.69 92 GLU A N 1
ATOM 698 C CA . GLU A 1 92 ? -1.687 5.367 25.594 1 80.69 92 GLU A CA 1
ATOM 699 C C . GLU A 1 92 ? -1.437 6.543 26.531 1 80.69 92 GLU A C 1
ATOM 701 O O . GLU A 1 92 ? -2.217 7.496 26.562 1 80.69 92 GLU A O 1
ATOM 706 N N . GLU A 1 93 ? -0.267 6.441 27.172 1 84.38 93 GLU A N 1
ATOM 707 C CA . GLU A 1 93 ? 0.053 7.504 28.125 1 84.38 93 GLU A CA 1
ATOM 708 C C . GLU A 1 93 ? 0.383 8.805 27.406 1 84.38 93 GLU A C 1
ATOM 710 O O . GLU A 1 93 ? 0.214 9.891 27.969 1 84.38 93 GLU A O 1
ATOM 715 N N . GLU A 1 94 ? 0.796 8.672 26.156 1 88.75 94 GLU A N 1
ATOM 716 C CA . GLU A 1 94 ? 1.199 9.844 25.391 1 88.75 94 GLU A CA 1
ATOM 717 C C . GLU A 1 94 ? 0.064 10.328 24.484 1 88.75 94 GLU A C 1
ATOM 719 O O . GLU A 1 94 ? 0.228 11.297 23.734 1 88.75 94 GLU A O 1
ATOM 724 N N . LYS A 1 95 ? -1.001 9.734 24.641 1 89.06 95 LYS A N 1
ATOM 725 C CA . LYS A 1 95 ? -2.1 9.969 23.703 1 89.06 95 LYS A CA 1
ATOM 726 C C . LYS A 1 95 ? -2.486 11.445 23.672 1 89.06 95 LYS A C 1
ATOM 728 O O . LYS A 1 95 ? -2.57 12.055 22.609 1 89.06 95 LYS A O 1
ATOM 733 N N . LYS A 1 96 ? -2.691 12 24.828 1 91.25 96 LYS A N 1
ATOM 734 C CA . LYS A 1 96 ? -3.125 13.391 24.906 1 91.25 96 LYS A CA 1
ATOM 735 C C . LYS A 1 96 ? -2.092 14.32 24.281 1 91.25 96 LYS A C 1
ATOM 737 O O . LYS A 1 96 ? -2.441 15.219 23.516 1 91.25 96 LYS A O 1
ATOM 742 N N . GLU A 1 97 ? -0.905 14.109 24.625 1 92.5 97 GLU A N 1
ATOM 743 C CA . GLU A 1 97 ? 0.173 14.938 24.094 1 92.5 97 GLU A CA 1
ATOM 744 C C . GLU A 1 97 ? 0.292 14.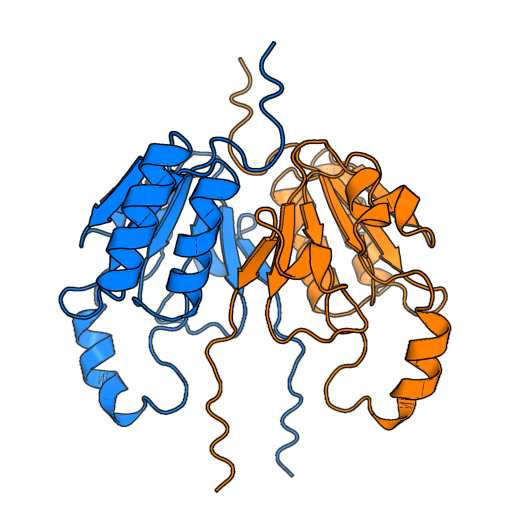797 22.578 1 92.5 97 GLU A C 1
ATOM 746 O O . GLU A 1 97 ? 0.477 15.789 21.875 1 92.5 97 GLU A O 1
ATOM 751 N N . ARG A 1 98 ? 0.184 13.664 22.109 1 93.44 98 ARG A N 1
ATOM 752 C CA . ARG A 1 98 ? 0.281 13.406 20.672 1 93.44 98 ARG A CA 1
ATOM 753 C C . ARG A 1 98 ? -0.893 14.031 19.922 1 93.44 98 ARG A C 1
ATOM 755 O O . ARG A 1 98 ? -0.709 14.656 18.875 1 93.44 98 ARG A O 1
ATOM 762 N N . LEU A 1 99 ? -2.047 13.859 20.547 1 94.62 99 LEU A N 1
ATOM 763 C CA . LEU A 1 99 ? -3.225 14.43 19.906 1 94.62 99 LEU A CA 1
ATOM 764 C C . LEU A 1 99 ? -3.1 15.945 19.797 1 94.62 99 LEU A C 1
ATOM 766 O O . LEU A 1 99 ? -3.51 16.531 18.797 1 94.62 99 LEU A O 1
ATOM 770 N N . LYS A 1 100 ? -2.539 16.5 20.766 1 95.31 100 LYS A N 1
ATOM 771 C CA . LYS A 1 100 ? -2.311 17.938 20.719 1 95.31 100 LYS A CA 1
ATOM 772 C C . LYS A 1 100 ? -1.258 18.297 19.688 1 95.31 100 LYS A C 1
ATOM 774 O O . LYS A 1 100 ? -1.449 19.234 18.906 1 95.31 100 LYS A O 1
ATOM 779 N N . ALA A 1 101 ? -0.205 17.609 19.625 1 96.06 101 ALA A N 1
ATOM 780 C CA . ALA A 1 101 ? 0.902 17.891 18.703 1 96.06 101 ALA A CA 1
ATOM 781 C C . ALA A 1 101 ? 0.488 17.656 17.25 1 96.06 101 ALA A C 1
ATOM 783 O O . ALA A 1 101 ? 0.988 18.328 16.344 1 96.06 101 ALA A O 1
ATOM 784 N N . PHE A 1 102 ? -0.468 16.766 17.031 1 97.31 102 PHE A N 1
ATOM 785 C CA . PHE A 1 102 ? -0.824 16.344 15.672 1 97.31 102 PHE A CA 1
ATOM 786 C C . PHE A 1 102 ? -2.035 17.125 15.164 1 97.31 102 PHE A C 1
ATOM 788 O O . PHE A 1 102 ? -2.584 16.797 14.109 1 97.31 102 PHE A O 1
ATOM 795 N N . GLN A 1 103 ? -2.426 18.094 15.906 1 96.56 103 GLN A N 1
ATOM 796 C CA . GLN A 1 103 ? -3.502 18.938 15.398 1 96.56 103 GLN A CA 1
ATOM 797 C C . GLN A 1 103 ? -3.158 19.5 14.023 1 96.56 103 GLN A C 1
ATOM 799 O O . GLN A 1 103 ? -2.066 20.031 13.82 1 96.56 103 GLN A O 1
ATOM 804 N N . GLY A 1 104 ? -4.074 19.328 13.078 1 97 104 GLY A N 1
ATOM 805 C CA . GLY A 1 104 ? -3.875 19.844 11.727 1 97 104 GLY A CA 1
ATOM 806 C C . GLY A 1 104 ? -3.295 18.812 10.781 1 97 104 GLY A C 1
ATOM 807 O O . GLY A 1 104 ? -3.158 19.062 9.586 1 97 104 GLY A O 1
ATOM 808 N N . TYR A 1 105 ? -3.004 17.625 11.289 1 98.25 105 TYR A N 1
ATOM 809 C CA . TYR A 1 105 ? -2.314 16.641 10.477 1 98.25 105 TYR A CA 1
ATOM 810 C C . TYR A 1 105 ? -3.277 15.555 10.008 1 98.25 105 TYR A C 1
ATOM 812 O O . TYR A 1 105 ? -2.869 14.602 9.344 1 98.25 105 TYR A O 1
ATOM 820 N N . GLN A 1 106 ? -4.543 15.664 10.414 1 97.81 106 GLN A N 1
ATOM 821 C CA . GLN A 1 106 ? -5.52 14.719 9.891 1 97.81 106 GLN A CA 1
ATOM 822 C C . GLN A 1 106 ? -5.652 14.852 8.375 1 97.81 106 GLN A C 1
ATOM 824 O O . GLN A 1 106 ? -5.754 15.961 7.848 1 97.81 106 GLN A O 1
ATOM 829 N N . ILE A 1 107 ? -5.609 13.75 7.703 1 97.69 107 ILE A N 1
ATOM 830 C CA . ILE A 1 107 ? -5.863 13.805 6.27 1 97.69 107 ILE A CA 1
ATOM 831 C C . ILE A 1 107 ? -7.363 13.961 6.016 1 97.69 107 ILE A C 1
ATOM 833 O O . ILE A 1 107 ? -8.148 13.07 6.355 1 97.69 107 ILE A O 1
ATOM 837 N N . THR A 1 108 ? -7.73 15.078 5.488 1 97.69 108 THR A N 1
ATOM 838 C CA . THR A 1 108 ? -9.109 15.414 5.148 1 97.69 108 THR A CA 1
ATOM 839 C C . THR A 1 108 ? -9.25 15.688 3.654 1 97.69 108 THR A C 1
ATOM 841 O O . THR A 1 108 ? -8.258 15.641 2.916 1 97.69 108 THR A O 1
ATOM 844 N N . MET A 1 109 ? -10.461 15.984 3.287 1 96.69 109 MET A N 1
ATOM 845 C CA . MET A 1 109 ? -10.672 16.328 1.885 1 96.69 109 MET A CA 1
ATOM 846 C C . MET A 1 109 ? -9.969 17.641 1.53 1 96.69 109 MET A C 1
ATOM 848 O O . MET A 1 109 ? -9.578 17.844 0.382 1 96.69 109 MET A O 1
ATOM 852 N N . GLN A 1 110 ? -9.812 18.469 2.525 1 96.88 110 GLN A N 1
ATOM 853 C CA . GLN A 1 110 ? -9.023 19.672 2.287 1 96.88 110 GLN A CA 1
ATOM 854 C C . GLN A 1 110 ? -7.59 19.312 1.894 1 96.88 110 GLN A C 1
ATOM 856 O O . GLN A 1 110 ? -7.035 19.906 0.959 1 96.88 110 GLN A O 1
ATOM 861 N N . THR A 1 111 ? -6.988 18.391 2.623 1 97.69 111 THR A N 1
ATOM 862 C CA . THR A 1 111 ? -5.656 17.906 2.275 1 97.69 111 THR A CA 1
ATOM 863 C C . THR A 1 111 ? -5.648 17.297 0.877 1 97.69 111 THR A C 1
ATOM 865 O O . THR A 1 111 ? -4.766 17.594 0.069 1 97.69 111 THR A O 1
ATOM 868 N N . ALA A 1 112 ? -6.648 16.516 0.589 1 96 112 ALA A N 1
ATOM 869 C CA . ALA A 1 112 ? -6.746 15.805 -0.685 1 96 112 ALA A CA 1
ATOM 870 C C . ALA A 1 112 ? -6.906 16.781 -1.845 1 96 112 ALA A C 1
ATOM 872 O O . ALA A 1 112 ? -6.387 16.547 -2.939 1 96 112 ALA A O 1
ATOM 873 N N . LYS A 1 113 ? -7.605 17.844 -1.599 1 95.44 113 LYS A N 1
ATOM 874 C CA . LYS A 1 113 ? -7.844 18.844 -2.635 1 95.44 113 LYS A CA 1
ATOM 875 C C . LYS A 1 113 ? -6.539 19.5 -3.062 1 95.44 113 LYS A C 1
ATOM 877 O O . LYS A 1 113 ? -6.438 20.031 -4.176 1 95.44 113 LYS A O 1
ATOM 882 N N . SER A 1 114 ? -5.586 19.516 -2.199 1 96.56 114 SER A N 1
ATOM 883 C CA . SER A 1 114 ? -4.289 20.094 -2.516 1 96.56 114 SER A CA 1
ATOM 884 C C . SER A 1 114 ? -3.443 19.141 -3.357 1 96.56 114 SER A C 1
ATOM 886 O O . SER A 1 114 ? -2.447 19.562 -3.955 1 96.56 114 SER A O 1
ATOM 888 N N . ALA A 1 115 ? -3.82 17.891 -3.404 1 95.94 115 ALA A N 1
ATOM 889 C CA . ALA A 1 115 ? -3.057 16.859 -4.105 1 95.94 115 ALA A CA 1
ATOM 890 C C . ALA A 1 115 ? -3.383 16.859 -5.598 1 95.94 115 ALA A C 1
ATOM 892 O O . ALA A 1 115 ? -4.051 17.766 -6.094 1 95.94 115 ALA A O 1
ATOM 893 N N . ALA A 1 116 ? -2.764 16 -6.309 1 93.31 116 ALA A N 1
ATOM 894 C CA . ALA A 1 116 ? -3.053 15.836 -7.73 1 93.31 116 ALA A CA 1
ATOM 895 C C . ALA A 1 116 ? -4.516 15.461 -7.953 1 93.31 116 ALA A C 1
ATOM 897 O O . ALA A 1 116 ? -5.172 14.938 -7.051 1 93.31 116 ALA A O 1
ATOM 898 N N . SER A 1 117 ? -5 15.758 -9.094 1 90 117 SER A N 1
ATOM 899 C CA . SER A 1 117 ? -6.41 15.508 -9.391 1 90 117 SER A CA 1
ATOM 900 C C . SER A 1 117 ? -6.738 14.016 -9.305 1 90 117 SER A C 1
ATOM 902 O O . SER A 1 117 ? -7.875 13.641 -9.016 1 90 117 SER A O 1
ATOM 904 N N . ASN A 1 118 ? -5.758 13.234 -9.492 1 87.75 118 ASN A N 1
ATOM 905 C CA . ASN A 1 118 ? -5.953 11.789 -9.43 1 87.75 118 ASN A CA 1
ATOM 906 C C . ASN A 1 118 ? -5.281 11.188 -8.203 1 87.75 118 ASN A C 1
ATOM 908 O O . ASN A 1 118 ? -4.688 10.109 -8.273 1 87.75 118 ASN A O 1
ATOM 912 N N . TRP A 1 119 ? -5.438 11.93 -7.168 1 91.12 119 TRP A N 1
ATOM 913 C CA . TRP A 1 119 ? -4.812 11.477 -5.93 1 91.12 119 TRP A CA 1
ATOM 914 C C . TRP A 1 119 ? -5.41 10.148 -5.473 1 91.12 119 TRP A C 1
ATOM 916 O O . TRP A 1 119 ? -6.531 9.805 -5.852 1 91.12 119 TRP A O 1
ATOM 926 N N . THR A 1 120 ? -4.59 9.406 -4.695 1 91.44 120 THR A N 1
ATOM 927 C CA . THR A 1 120 ? -5.008 8.18 -4.023 1 91.44 120 THR A CA 1
ATOM 928 C C . THR A 1 120 ? -4.582 8.188 -2.561 1 91.44 120 THR A C 1
ATOM 930 O O . THR A 1 120 ? -3.469 8.617 -2.236 1 91.44 120 THR A O 1
ATOM 933 N N . PHE A 1 121 ? -5.578 7.793 -1.769 1 92.94 121 PHE A N 1
ATOM 934 C CA . PHE A 1 121 ? -5.246 7.594 -0.363 1 92.94 121 PHE A CA 1
ATOM 935 C C . PHE A 1 121 ? -4.863 6.141 -0.099 1 92.94 121 PHE A C 1
ATOM 937 O O . PHE A 1 121 ? -5.566 5.223 -0.517 1 92.94 121 PHE A O 1
ATOM 944 N N . LEU A 1 122 ? -3.711 5.969 0.548 1 87.62 122 LEU A N 1
ATOM 945 C CA . LEU A 1 122 ? -3.221 4.637 0.887 1 87.62 122 LEU A CA 1
ATOM 946 C C . LEU A 1 122 ? -3.104 4.469 2.398 1 87.62 122 LEU A C 1
ATOM 948 O O . LEU A 1 122 ? -2.572 5.344 3.086 1 87.62 122 LEU A O 1
ATOM 952 N N . HIS A 1 123 ? -3.658 3.354 2.879 1 84.5 123 HIS A N 1
ATOM 953 C CA . HIS A 1 123 ? -3.584 3.109 4.316 1 84.5 123 HIS A CA 1
ATOM 954 C C . HIS A 1 123 ? -3.553 1.615 4.617 1 84.5 123 HIS A C 1
ATOM 956 O O . HIS A 1 123 ? -4.27 0.835 3.99 1 84.5 123 HIS A O 1
ATOM 962 N N . CYS A 1 124 ? -2.717 1.229 5.523 1 77.12 124 CYS A N 1
ATOM 963 C CA . CYS A 1 124 ? -2.773 -0.121 6.07 1 77.12 124 CYS A CA 1
ATOM 964 C C . CYS A 1 124 ? -3.459 -0.128 7.434 1 77.12 124 CYS A C 1
ATOM 966 O O . CYS A 1 124 ? -3.105 0.658 8.312 1 77.12 124 CYS A O 1
ATOM 968 N N . LEU A 1 125 ? -4.293 -0.986 7.602 1 77.56 125 LEU A N 1
ATOM 969 C CA . LEU A 1 125 ? -5.066 -1.03 8.836 1 77.56 125 LEU A CA 1
ATOM 970 C C . LEU A 1 125 ? -4.215 -1.53 10 1 77.56 125 LEU A C 1
ATOM 972 O O . LEU A 1 125 ? -3.234 -2.252 9.789 1 77.56 125 LEU A O 1
ATOM 976 N N . PRO A 1 126 ? -4.594 -1.051 11.219 1 79.12 126 PRO A N 1
ATOM 977 C CA . PRO A 1 126 ? -5.863 -0.432 11.617 1 79.12 126 PRO A CA 1
ATOM 978 C C . PRO A 1 126 ? -5.887 1.073 11.367 1 79.12 126 PRO A C 1
ATOM 980 O O . PRO A 1 126 ? -4.832 1.695 11.219 1 79.12 126 PRO A O 1
ATOM 983 N N . ARG A 1 127 ? -7.109 1.593 11.336 1 81.81 127 ARG A N 1
ATOM 984 C CA . ARG A 1 127 ? -7.355 3.021 11.156 1 81.81 127 ARG A CA 1
ATOM 985 C C . ARG A 1 127 ? -8.023 3.615 12.398 1 81.81 127 ARG A C 1
ATOM 987 O O . ARG A 1 127 ? -8.875 2.971 13.016 1 81.81 127 ARG A O 1
ATOM 994 N N . LYS A 1 128 ? -7.582 4.809 12.75 1 84.75 128 LYS A N 1
ATOM 995 C CA . LYS A 1 128 ? -8.297 5.617 13.734 1 84.75 128 LYS A CA 1
ATOM 996 C C . LYS A 1 128 ? -8.812 6.914 13.109 1 84.75 128 LYS A C 1
ATOM 998 O O . LYS A 1 128 ? -8.234 7.406 12.133 1 84.75 128 LYS A O 1
ATOM 1003 N N . PRO A 1 129 ? -9.875 7.422 13.727 1 90.5 129 PRO A N 1
ATOM 1004 C CA . PRO A 1 129 ? -10.445 8.641 13.148 1 90.5 12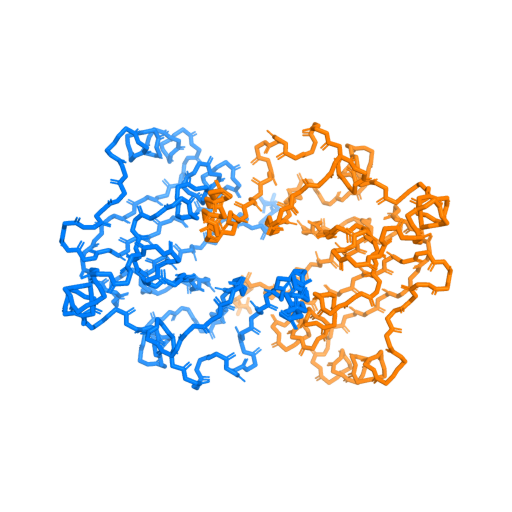9 PRO A CA 1
ATOM 1005 C C . PRO A 1 129 ? -9.508 9.836 13.258 1 90.5 129 PRO A C 1
ATOM 1007 O O . PRO A 1 129 ? -9.688 10.836 12.547 1 90.5 129 PRO A O 1
ATOM 1010 N N . GLU A 1 130 ? -8.531 9.781 14.047 1 92.69 130 GLU A N 1
ATOM 1011 C CA . GLU A 1 130 ? -7.648 10.914 14.297 1 92.69 130 GLU A CA 1
ATOM 1012 C C . GLU A 1 130 ? -6.754 11.203 13.094 1 92.69 130 GLU A C 1
ATOM 1014 O O . GLU A 1 130 ? -6.5 12.359 12.766 1 92.69 130 GLU A O 1
ATOM 1019 N N . GLU A 1 131 ? -6.348 10.234 12.398 1 94.81 131 GLU A N 1
ATOM 1020 C CA . GLU A 1 131 ? -5.312 10.453 11.391 1 94.81 131 GLU A CA 1
ATOM 1021 C C . GLU A 1 131 ? -5.922 10.688 10.016 1 94.81 131 GLU A C 1
ATOM 1023 O O . GLU A 1 131 ? -5.285 11.281 9.141 1 94.81 131 GLU A O 1
ATOM 1028 N N . VAL A 1 132 ? -7.145 10.211 9.82 1 96.38 132 VAL A N 1
ATOM 1029 C CA . VAL A 1 132 ? -7.824 10.406 8.547 1 96.38 132 VAL A CA 1
ATOM 1030 C C . VAL A 1 132 ? -9.328 10.5 8.766 1 96.38 132 VAL A C 1
ATOM 1032 O O . VAL A 1 132 ? -9.898 9.727 9.547 1 96.38 132 VAL A O 1
ATOM 1035 N N . ASP A 1 133 ? -9.922 11.453 8.125 1 95.88 133 ASP A N 1
ATOM 1036 C CA . ASP A 1 133 ? -11.359 11.578 8.336 1 95.88 133 ASP A CA 1
ATOM 1037 C C . ASP A 1 133 ? -12.125 10.562 7.5 1 95.88 133 ASP A C 1
ATOM 1039 O O . ASP A 1 133 ? -11.555 9.898 6.633 1 95.88 133 ASP A O 1
ATOM 1043 N N . ASP A 1 134 ? -13.398 10.492 7.746 1 94.62 134 ASP A N 1
ATOM 1044 C CA . ASP A 1 134 ? -14.258 9.477 7.137 1 94.62 134 ASP A CA 1
ATOM 1045 C C . ASP A 1 134 ? -14.398 9.711 5.633 1 94.62 134 ASP A C 1
ATOM 1047 O O . ASP A 1 134 ? -14.422 8.758 4.855 1 94.62 134 ASP A O 1
ATOM 1051 N N . GLU A 1 135 ? -14.516 10.898 5.262 1 95.62 135 GLU A N 1
ATOM 1052 C CA . GLU A 1 135 ? -14.75 11.227 3.857 1 95.62 135 GLU A CA 1
ATOM 1053 C C . GLU A 1 135 ? -13.609 10.727 2.977 1 95.62 135 GLU A C 1
ATOM 1055 O O . GLU A 1 135 ? -13.844 10.172 1.898 1 95.62 135 GLU A O 1
ATOM 1060 N N . VAL A 1 136 ? -12.391 10.867 3.441 1 94.75 136 VAL A N 1
ATOM 1061 C CA . VAL A 1 136 ? -11.227 10.406 2.691 1 94.75 136 VAL A CA 1
ATOM 1062 C C . VAL A 1 136 ? -11.117 8.891 2.801 1 94.75 136 VAL A C 1
ATOM 1064 O O . VAL A 1 136 ? -10.93 8.195 1.793 1 94.75 136 VAL A O 1
ATOM 1067 N N . PHE A 1 137 ? -11.344 8.43 3.963 1 91.88 137 PHE A N 1
ATOM 1068 C CA . PHE A 1 137 ? -11.133 7.012 4.23 1 91.88 137 PHE A CA 1
ATOM 1069 C C . PHE A 1 137 ? -12.102 6.16 3.418 1 91.88 137 PHE A C 1
ATOM 1071 O O . PHE A 1 137 ? -11.719 5.117 2.881 1 91.88 137 PHE A O 1
ATOM 1078 N N . TYR A 1 138 ? -13.242 6.59 3.275 1 89.81 138 TYR A N 1
ATOM 1079 C CA . TYR A 1 138 ? -14.25 5.793 2.582 1 89.81 138 TYR A CA 1
ATOM 1080 C C . TYR A 1 138 ? -14.422 6.27 1.144 1 89.81 138 TYR A C 1
ATOM 1082 O O . TYR A 1 138 ? -15.352 5.852 0.454 1 89.81 138 TYR A O 1
ATOM 1090 N N . SER A 1 139 ? -13.602 7.156 0.754 1 90.31 139 SER A N 1
ATOM 1091 C CA . SER A 1 139 ? -13.641 7.668 -0.613 1 90.31 139 SER A CA 1
ATOM 1092 C C . SER A 1 139 ? -13.305 6.574 -1.62 1 90.31 139 SER A C 1
ATOM 1094 O O . SER A 1 139 ? -12.531 5.66 -1.318 1 90.31 139 SER A O 1
ATOM 1096 N N . PRO A 1 140 ? -13.836 6.719 -2.873 1 86.81 140 PRO A N 1
ATOM 1097 C CA . PRO A 1 140 ? -13.43 5.793 -3.932 1 86.81 140 PRO A CA 1
ATOM 1098 C C . PRO A 1 140 ? -11.953 5.91 -4.285 1 86.81 140 PRO A C 1
ATOM 1100 O O . PRO A 1 140 ? -11.414 5.062 -5.004 1 86.81 140 PRO A O 1
ATOM 1103 N N . ARG A 1 141 ? -11.328 6.902 -3.75 1 90.19 141 ARG A N 1
ATOM 1104 C CA . ARG A 1 141 ? -9.906 7.102 -4.016 1 90.19 141 ARG A CA 1
ATOM 1105 C C . ARG A 1 141 ? -9.047 6.512 -2.9 1 90.19 141 ARG A C 1
ATOM 1107 O O . ARG A 1 141 ? -7.844 6.766 -2.836 1 90.19 141 ARG A O 1
ATOM 1114 N N . SER A 1 142 ? -9.672 5.785 -2.053 1 89.19 142 SER A N 1
ATOM 1115 C CA . SER A 1 142 ? -8.984 5.172 -0.923 1 89.19 142 SER A CA 1
ATOM 1116 C C . SER A 1 142 ? -8.68 3.701 -1.195 1 89.19 142 SER A C 1
ATOM 1118 O O . SER A 1 142 ? -9.578 2.926 -1.525 1 89.19 142 SER A O 1
ATOM 1120 N N . LEU A 1 143 ? -7.418 3.4 -1.174 1 85.19 143 LEU A N 1
ATOM 1121 C CA . LEU A 1 143 ? -6.949 2.02 -1.202 1 85.19 143 LEU A CA 1
ATOM 1122 C C . LEU A 1 143 ? -6.477 1.58 0.179 1 85.19 143 LEU A C 1
ATOM 1124 O O . LEU A 1 143 ? -5.391 1.971 0.621 1 85.19 143 LEU A O 1
ATOM 1128 N N . VAL A 1 144 ? -7.25 0.771 0.878 1 80.81 144 VAL A N 1
ATOM 1129 C CA . VAL A 1 144 ? -6.992 0.371 2.258 1 80.81 144 VAL A CA 1
ATOM 1130 C C . VAL A 1 144 ? -6.676 -1.122 2.312 1 80.81 144 VAL A C 1
ATOM 1132 O O . VAL A 1 144 ? -7.441 -1.943 1.8 1 80.81 144 VAL A O 1
ATOM 1135 N N . PHE A 1 145 ? -5.504 -1.398 2.91 1 74.44 145 PHE A N 1
ATOM 1136 C CA . PHE A 1 145 ? -5.121 -2.795 3.086 1 74.44 145 PHE A CA 1
ATOM 1137 C C . PHE A 1 145 ? -5.473 -3.279 4.484 1 74.44 145 PHE A C 1
ATOM 1139 O O . PHE A 1 145 ? -5.031 -2.699 5.48 1 74.44 145 PHE A O 1
ATOM 1146 N N . GLN A 1 146 ? -6.402 -4.172 4.559 1 65.81 146 GLN A N 1
ATOM 1147 C CA . GLN A 1 146 ? -6.793 -4.758 5.836 1 65.81 146 GLN A CA 1
ATOM 1148 C C . GLN A 1 146 ? -5.676 -5.629 6.406 1 65.81 146 GLN A C 1
ATOM 1150 O O . GLN A 1 146 ? -4.953 -6.285 5.656 1 65.81 146 GLN A O 1
ATOM 1155 N N . GLU A 1 147 ? -5.367 -5.309 7.699 1 58.34 147 GLU A N 1
ATOM 1156 C CA . GLU A 1 147 ? -4.418 -6.223 8.328 1 58.34 147 GLU A CA 1
ATOM 1157 C C . GLU A 1 147 ? -4.969 -7.648 8.367 1 58.34 147 GLU A C 1
ATOM 1159 O O . GLU A 1 147 ? -6.18 -7.848 8.484 1 58.34 147 GLU A O 1
ATOM 1164 N N . ALA A 1 148 ? -4.098 -8.516 8.047 1 50.16 148 ALA A N 1
ATOM 1165 C CA . ALA A 1 148 ? -4.562 -9.883 8.297 1 50.16 148 ALA A CA 1
ATOM 1166 C C . ALA A 1 148 ? -5.121 -10.023 9.711 1 50.16 148 ALA A C 1
ATOM 1168 O O . ALA A 1 148 ? -4.531 -9.523 10.672 1 50.16 148 ALA A O 1
ATOM 1169 N N . GLU A 1 149 ? -6.469 -9.812 9.867 1 46.25 149 GLU A N 1
ATOM 1170 C CA . GLU A 1 149 ? -7.164 -9.836 11.156 1 46.25 149 GLU A CA 1
ATOM 1171 C C . GLU A 1 149 ? -6.438 -10.734 12.156 1 46.25 149 GLU A C 1
ATOM 1173 O O . GLU A 1 149 ? -6.164 -11.898 11.867 1 46.25 149 GLU A O 1
ATOM 1178 N N . ASN A 1 150 ? -5.609 -10.133 12.977 1 39.59 150 ASN A N 1
ATOM 1179 C CA . ASN A 1 150 ? -5.465 -10.828 14.258 1 39.59 150 ASN A CA 1
ATOM 1180 C C . ASN A 1 150 ? -6.82 -11.055 14.922 1 39.59 150 ASN A C 1
ATOM 1182 O O . ASN A 1 150 ? -7.562 -10.102 15.164 1 39.59 150 ASN A O 1
ATOM 1186 N N . ARG A 1 151 ? -7.633 -12.062 14.523 1 35.09 151 ARG A N 1
ATOM 1187 C CA . ARG A 1 151 ? -8.727 -12.352 15.445 1 35.09 151 ARG A CA 1
ATOM 1188 C C . ARG A 1 151 ? -8.242 -12.359 16.891 1 35.09 151 ARG A C 1
ATOM 1190 O O . ARG A 1 151 ? -7.48 -13.242 17.281 1 35.09 151 ARG A O 1
ATOM 1197 N N . LYS A 1 152 ? -7.805 -11.297 17.484 1 35.03 152 LYS A N 1
ATOM 1198 C CA . LYS A 1 152 ? -7.746 -11.367 18.938 1 35.03 152 LYS A CA 1
ATOM 1199 C C . LYS A 1 152 ? -9.039 -11.938 19.516 1 35.03 152 LYS A C 1
ATOM 1201 O O . LYS A 1 152 ? -10.094 -11.312 19.422 1 35.03 152 LYS A O 1
ATOM 1206 N N . TRP A 1 153 ? -9.344 -13.227 19.375 1 28.86 153 TRP A N 1
ATOM 1207 C CA . TRP A 1 153 ? -10.297 -13.789 20.328 1 28.86 153 TRP A CA 1
ATOM 1208 C C . TRP A 1 153 ? -9.852 -13.523 21.766 1 28.86 153 TRP A C 1
ATOM 1210 O O . TRP A 1 153 ? -8.75 -13.906 22.156 1 28.86 153 TRP A O 1
ATOM 1220 N N . THR A 1 154 ? -9.992 -12.32 22.25 1 22.66 154 THR A N 1
ATOM 1221 C CA . THR A 1 154 ? -10.242 -12.312 23.688 1 22.66 154 THR A CA 1
ATOM 1222 C C . THR A 1 154 ? -11.133 -13.477 24.094 1 22.66 154 THR A C 1
ATOM 1224 O O . THR A 1 154 ? -12.266 -13.594 23.609 1 22.66 154 THR A O 1
ATOM 1227 N N . ILE A 1 155 ? -10.5 -14.625 24.312 1 19.7 155 ILE A N 1
ATOM 1228 C CA . ILE A 1 155 ? -11.18 -15.344 25.375 1 19.7 155 ILE A CA 1
ATOM 1229 C C . ILE A 1 155 ? -11.219 -14.477 26.641 1 19.7 155 ILE A C 1
ATOM 1231 O O . ILE A 1 155 ? -10.242 -13.789 26.953 1 19.7 155 ILE A O 1
ATOM 1235 N N . GLN B 1 1 ? -4.148 16.125 -23.672 1 23.78 1 GLN B N 1
ATOM 1236 C CA . GLN B 1 1 ? -3.086 15.148 -23.5 1 23.78 1 GLN B CA 1
ATOM 1237 C C . GLN B 1 1 ? -3.223 14.422 -22.156 1 23.78 1 GLN B C 1
ATOM 1239 O O . GLN B 1 1 ? -3.318 15.062 -21.109 1 23.78 1 GLN B O 1
ATOM 1244 N N . GLU B 1 2 ? -3.975 13.32 -22.062 1 31.27 2 GLU B N 1
ATOM 1245 C CA . GLU B 1 2 ? -4.68 12.711 -20.938 1 31.27 2 GLU B CA 1
ATOM 1246 C C . GLU B 1 2 ? -3.74 12.477 -19.75 1 31.27 2 GLU B C 1
ATOM 1248 O O . GLU B 1 2 ? -2.648 11.93 -19.922 1 31.27 2 GLU B O 1
ATOM 1253 N N . HIS B 1 3 ? -3.508 13.398 -18.953 1 35.34 3 HIS B N 1
ATOM 1254 C CA . HIS B 1 3 ? -2.602 13.523 -17.812 1 35.34 3 HIS B CA 1
ATOM 1255 C C . HIS B 1 3 ? -2.547 12.234 -17.016 1 35.34 3 HIS B C 1
ATOM 1257 O O . HIS B 1 3 ? -3.541 11.836 -16.391 1 35.34 3 HIS B O 1
ATOM 1263 N N . TYR B 1 4 ? -2.057 11.109 -17.609 1 41.31 4 TYR B N 1
ATOM 1264 C CA . TYR B 1 4 ? -1.695 9.766 -17.172 1 41.31 4 TYR B CA 1
ATOM 1265 C C . TYR B 1 4 ? -0.867 9.812 -15.891 1 41.31 4 TYR B C 1
ATOM 1267 O O . TYR B 1 4 ? 0.317 10.156 -15.922 1 41.31 4 TYR B O 1
ATOM 1275 N N . GLY B 1 5 ? -1.381 10.539 -14.758 1 54.03 5 GLY B N 1
ATOM 1276 C CA . GLY B 1 5 ? -0.714 10.672 -13.469 1 54.03 5 GLY B CA 1
ATOM 1277 C C . GLY B 1 5 ? -1.328 9.805 -12.391 1 54.03 5 GLY B C 1
ATOM 1278 O O . GLY B 1 5 ? -2.311 9.102 -12.633 1 54.03 5 GLY B O 1
ATOM 1279 N N . GLY B 1 6 ? -0.715 9.367 -11.391 1 69.25 6 GLY B N 1
ATOM 1280 C CA . GLY B 1 6 ? -1.179 8.594 -10.25 1 69.25 6 GLY B CA 1
ATOM 1281 C C . GLY B 1 6 ? -1.156 7.098 -10.5 1 69.25 6 GLY B C 1
ATOM 1282 O O . GLY B 1 6 ? -0.217 6.574 -11.102 1 69.25 6 GLY B O 1
ATOM 1283 N N . LEU B 1 7 ? -2.199 6.469 -10.039 1 80.06 7 LEU B N 1
ATOM 1284 C CA . LEU B 1 7 ? -2.264 5.016 -10.125 1 80.06 7 LEU B CA 1
ATOM 1285 C C . LEU B 1 7 ? -3.047 4.574 -11.352 1 80.06 7 LEU B C 1
ATOM 1287 O O . LEU B 1 7 ? -3.1 3.383 -11.672 1 80.06 7 LEU B O 1
ATOM 1291 N N . ASN B 1 8 ? -3.504 5.504 -12.078 1 85.44 8 ASN B N 1
ATOM 1292 C CA . ASN B 1 8 ? -4.324 5.215 -13.25 1 85.44 8 ASN B CA 1
ATOM 1293 C C . ASN B 1 8 ? -3.535 4.449 -14.305 1 85.44 8 ASN B C 1
ATOM 1295 O O . ASN B 1 8 ? -2.406 4.816 -14.633 1 85.44 8 ASN B O 1
ATOM 1299 N N . GLY B 1 9 ? -4.184 3.334 -14.758 1 89.56 9 GLY B N 1
ATOM 1300 C CA . GLY B 1 9 ? -3.613 2.568 -15.852 1 89.56 9 GLY B CA 1
ATOM 1301 C C . GLY B 1 9 ? -2.621 1.517 -15.391 1 89.56 9 GLY B C 1
ATOM 1302 O O . GLY B 1 9 ? -2.193 0.671 -16.188 1 89.56 9 GLY B O 1
ATOM 1303 N N . LEU B 1 10 ? -2.273 1.524 -14.18 1 91.06 10 LEU B N 1
ATOM 1304 C CA . LEU B 1 10 ? -1.344 0.529 -13.656 1 91.06 10 LEU B CA 1
ATOM 1305 C C . LEU B 1 10 ? -2.043 -0.81 -13.445 1 91.06 10 LEU B C 1
ATOM 1307 O O . LEU B 1 10 ? -3.25 -0.852 -13.195 1 91.06 10 LEU B O 1
ATOM 1311 N N . THR B 1 11 ? -1.291 -1.859 -13.562 1 95.31 11 THR B N 1
ATOM 1312 C CA . THR B 1 11 ? -1.806 -3.199 -13.305 1 95.31 11 THR B CA 1
ATOM 1313 C C . THR B 1 11 ? -1.268 -3.742 -11.984 1 95.31 11 THR B C 1
ATOM 1315 O O . THR B 1 11 ? -0.054 -3.77 -11.766 1 95.31 11 THR B O 1
ATOM 1318 N N . ILE B 1 12 ? -2.164 -4.148 -11.117 1 95.69 12 ILE B N 1
ATOM 1319 C CA . ILE B 1 12 ? -1.816 -4.832 -9.883 1 95.69 12 ILE B CA 1
ATOM 1320 C C . ILE B 1 12 ? -2.029 -6.336 -10.047 1 95.69 12 ILE B C 1
ATOM 1322 O O . ILE B 1 12 ? -3.08 -6.773 -10.523 1 95.69 12 ILE B O 1
ATOM 1326 N N . ALA B 1 13 ? -1.033 -7.055 -9.672 1 97.94 13 ALA B N 1
ATOM 1327 C CA . ALA B 1 13 ? -1.158 -8.508 -9.602 1 97.94 13 ALA B CA 1
ATOM 1328 C C . ALA B 1 13 ? -1.215 -8.984 -8.156 1 97.94 13 ALA B C 1
ATOM 1330 O O . ALA B 1 13 ? -0.291 -8.734 -7.379 1 97.94 13 ALA B O 1
ATOM 1331 N N . TRP B 1 14 ? -2.271 -9.617 -7.809 1 97.5 14 TRP B N 1
ATOM 1332 C CA . TRP B 1 14 ? -2.4 -10.305 -6.527 1 97.5 14 TRP B CA 1
ATOM 1333 C C . TRP B 1 14 ? -2.104 -11.789 -6.676 1 97.5 14 TRP B C 1
ATOM 1335 O O . TRP B 1 14 ? -2.656 -12.453 -7.559 1 97.5 14 TRP B O 1
ATOM 1345 N N . ILE B 1 15 ? -1.274 -12.297 -5.809 1 98.12 15 ILE B N 1
ATOM 1346 C CA . ILE B 1 15 ? -0.928 -13.711 -5.832 1 98.12 15 ILE B CA 1
ATOM 1347 C C . ILE B 1 15 ? -1.061 -14.305 -4.43 1 98.12 15 ILE B C 1
ATOM 1349 O O . ILE B 1 15 ? -0.278 -13.969 -3.535 1 98.12 15 ILE B O 1
ATOM 1353 N N . GLY B 1 16 ? -2.041 -15.141 -4.227 1 96.88 16 GLY B N 1
ATOM 1354 C CA . GLY B 1 16 ? -2.182 -15.75 -2.914 1 96.88 16 GLY B CA 1
ATOM 1355 C C . GLY B 1 16 ? -3.625 -16.016 -2.529 1 96.88 16 GLY B C 1
ATOM 1356 O O . GLY B 1 16 ? -4.406 -16.516 -3.336 1 96.88 16 GLY B O 1
ATOM 1357 N N . ASP B 1 17 ? -3.963 -15.664 -1.27 1 94.81 17 ASP B N 1
ATOM 1358 C CA . ASP B 1 17 ? -5.219 -16.062 -0.646 1 94.81 17 ASP B CA 1
ATOM 1359 C C . ASP B 1 17 ? -6.352 -15.117 -1.023 1 94.81 17 ASP B C 1
ATOM 1361 O O . ASP B 1 17 ? -6.145 -13.906 -1.111 1 94.81 17 ASP B O 1
ATOM 1365 N N . GLY B 1 18 ? -7.52 -15.672 -1.257 1 95.12 18 GLY B N 1
ATOM 1366 C CA . GLY B 1 18 ? -8.703 -14.852 -1.445 1 95.12 18 GLY B CA 1
ATOM 1367 C C . GLY B 1 18 ? -9.25 -14.281 -0.15 1 95.12 18 GLY B C 1
ATOM 1368 O O . GLY B 1 18 ? -10.406 -14.516 0.206 1 95.12 18 GLY B O 1
ATOM 1369 N N . ASN B 1 19 ? -8.492 -13.484 0.493 1 91.19 19 ASN B N 1
ATOM 1370 C CA . ASN B 1 19 ? -8.82 -13.023 1.837 1 91.19 19 ASN B CA 1
ATOM 1371 C C . ASN B 1 19 ? -9.352 -11.594 1.82 1 91.19 19 ASN B C 1
ATOM 1373 O O . ASN B 1 19 ? -9.641 -11.047 0.754 1 91.19 19 ASN B O 1
ATOM 1377 N N . ASN B 1 20 ? -9.492 -11.047 3.002 1 87.56 20 ASN B N 1
ATOM 1378 C CA . ASN B 1 20 ? -10.102 -9.727 3.131 1 87.56 20 ASN B CA 1
ATOM 1379 C C . ASN B 1 20 ? -9.219 -8.641 2.533 1 87.56 20 ASN B C 1
ATOM 1381 O O . ASN B 1 20 ? -9.719 -7.629 2.035 1 87.56 20 ASN B O 1
ATOM 1385 N N . VAL B 1 21 ? -7.91 -8.828 2.607 1 87.69 21 VAL B N 1
ATOM 1386 C CA . VAL B 1 21 ? -7.004 -7.855 2.002 1 87.69 21 VAL B CA 1
ATOM 1387 C C . VAL B 1 21 ? -7.246 -7.793 0.495 1 87.69 21 VAL B C 1
ATOM 1389 O O . VAL B 1 21 ? -7.402 -6.707 -0.071 1 87.69 21 VAL B O 1
ATOM 1392 N N . LEU B 1 22 ? -7.344 -8.938 -0.119 1 93.81 22 LEU B N 1
ATOM 1393 C CA . LEU B 1 22 ? -7.664 -8.977 -1.542 1 93.81 22 LEU B CA 1
ATOM 1394 C C . LEU B 1 22 ? -9.016 -8.328 -1.814 1 93.81 22 LEU B C 1
ATOM 1396 O O . LEU B 1 22 ? -9.156 -7.551 -2.76 1 93.81 22 LEU B O 1
ATOM 1400 N N . HIS B 1 23 ? -10.016 -8.609 -0.99 1 93.12 23 HIS B N 1
ATOM 1401 C CA . HIS B 1 23 ? -11.344 -8.047 -1.18 1 93.12 23 HIS B CA 1
ATOM 1402 C C . HIS B 1 23 ? -11.305 -6.52 -1.183 1 93.12 23 HIS B C 1
ATOM 1404 O O . HIS B 1 23 ? -12 -5.879 -1.978 1 93.12 23 HIS B O 1
ATOM 1410 N N . SER B 1 24 ? -10.492 -6.027 -0.33 1 88.25 24 SER B N 1
ATOM 1411 C CA . SER B 1 24 ? -10.344 -4.574 -0.268 1 88.25 24 SER B CA 1
ATOM 1412 C C . SER B 1 24 ? -9.781 -4.02 -1.57 1 88.25 24 SER B C 1
ATOM 1414 O O . SER B 1 24 ? -10.258 -3.004 -2.078 1 88.25 24 SER B O 1
ATOM 1416 N N . ILE B 1 25 ? -8.797 -4.637 -2.078 1 92.25 25 ILE B N 1
ATOM 1417 C CA . ILE B 1 25 ? -8.188 -4.223 -3.338 1 92.25 25 ILE B CA 1
ATOM 1418 C C . ILE B 1 25 ? -9.219 -4.328 -4.465 1 92.25 25 ILE B C 1
ATOM 1420 O O . ILE B 1 25 ? -9.344 -3.422 -5.289 1 92.25 25 ILE B O 1
ATOM 1424 N N . MET B 1 26 ? -9.984 -5.367 -4.426 1 96 26 MET B N 1
ATOM 1425 C CA . MET B 1 26 ? -11 -5.609 -5.445 1 96 26 MET B CA 1
ATOM 1426 C C . MET B 1 26 ? -12.047 -4.504 -5.441 1 96 26 MET B C 1
ATOM 1428 O O . MET B 1 26 ? -12.539 -4.102 -6.5 1 96 26 MET B O 1
ATOM 1432 N N . MET B 1 27 ? -12.32 -3.955 -4.352 1 91.94 27 MET B N 1
ATOM 1433 C CA . MET B 1 27 ? -13.375 -2.953 -4.207 1 91.94 27 MET B CA 1
ATOM 1434 C C . MET B 1 27 ? -12.867 -1.574 -4.621 1 91.94 27 MET B C 1
ATOM 1436 O O . MET B 1 27 ? -13.664 -0.669 -4.875 1 91.94 27 MET B O 1
ATOM 1440 N N . SER B 1 28 ? -11.586 -1.472 -4.754 1 90.88 28 SER B N 1
ATOM 1441 C CA . SER B 1 28 ? -11.094 -0.109 -4.918 1 90.88 28 SER B CA 1
ATOM 1442 C C . SER B 1 28 ? -10.273 0.034 -6.199 1 90.88 28 SER B C 1
ATOM 1444 O O . SER B 1 28 ? -10.203 1.12 -6.777 1 90.88 28 SER B O 1
ATOM 1446 N N . ALA B 1 29 ? -9.648 -0.98 -6.691 1 93.62 29 ALA B N 1
ATOM 1447 C CA . ALA B 1 29 ? -8.672 -0.898 -7.773 1 93.62 29 ALA B CA 1
ATOM 1448 C C . ALA B 1 29 ? -9.281 -0.245 -9.016 1 93.62 29 ALA B C 1
ATOM 1450 O O . ALA B 1 29 ? -8.703 0.686 -9.578 1 93.62 29 ALA B O 1
ATOM 1451 N N . ALA B 1 30 ? -10.477 -0.661 -9.375 1 94.38 30 ALA B N 1
ATOM 1452 C CA . ALA B 1 30 ? -11.102 -0.149 -10.594 1 94.38 30 ALA B CA 1
ATOM 1453 C C . ALA B 1 30 ? -11.438 1.333 -10.453 1 94.38 30 ALA B C 1
ATOM 1455 O O . ALA B 1 30 ? -11.273 2.104 -11.398 1 94.38 30 ALA B O 1
ATOM 1456 N N . LYS B 1 31 ? -11.914 1.72 -9.305 1 91.06 31 LYS B N 1
ATOM 1457 C CA . LYS B 1 31 ? -12.273 3.113 -9.039 1 91.06 31 LYS B CA 1
ATOM 1458 C C . LYS B 1 31 ? -11.055 4.023 -9.172 1 91.06 31 LYS B C 1
ATOM 1460 O O . LYS B 1 31 ? -11.188 5.199 -9.516 1 91.06 31 LYS B O 1
ATOM 1465 N N . LEU B 1 32 ? -9.906 3.488 -8.945 1 90 32 LEU B N 1
ATOM 1466 C CA . LEU B 1 32 ? -8.648 4.23 -9.023 1 90 32 LEU B CA 1
ATOM 1467 C C . LEU B 1 32 ? -8.047 4.141 -10.422 1 90 32 LEU B C 1
ATOM 1469 O O . LEU B 1 32 ? -6.926 4.598 -10.648 1 90 32 LEU B O 1
ATOM 1473 N N . GLY B 1 33 ? -8.758 3.434 -11.305 1 91.44 33 GLY B N 1
ATOM 1474 C CA . GLY B 1 33 ? -8.32 3.318 -12.688 1 91.44 33 GLY B CA 1
ATOM 1475 C C . GLY B 1 33 ? -7.277 2.236 -12.891 1 91.44 33 GLY B C 1
ATOM 1476 O O . GLY B 1 33 ? -6.547 2.25 -13.883 1 91.44 33 GLY B O 1
ATOM 1477 N N . MET B 1 34 ? -7.18 1.308 -11.938 1 93.38 34 MET B N 1
ATOM 1478 C CA . MET B 1 34 ? -6.156 0.27 -12.016 1 93.38 34 MET B CA 1
ATOM 1479 C C . MET B 1 34 ? -6.738 -1.025 -12.578 1 93.38 34 MET B C 1
ATOM 1481 O O . MET B 1 34 ? -7.887 -1.366 -12.289 1 93.38 34 MET B O 1
ATOM 1485 N N . HIS B 1 35 ? -5.891 -1.702 -13.367 1 96.88 35 HIS B N 1
ATOM 1486 C CA . HIS B 1 35 ? -6.203 -3.07 -13.766 1 96.88 35 HIS B CA 1
ATOM 1487 C C . HIS B 1 35 ? -5.836 -4.059 -12.664 1 96.88 35 HIS B C 1
ATOM 1489 O O . HIS B 1 35 ? -4.902 -3.82 -11.891 1 96.88 35 HIS B O 1
ATOM 1495 N N . LEU B 1 36 ? -6.629 -5.148 -12.578 1 97.81 36 LEU B N 1
ATOM 1496 C CA . LEU B 1 36 ? -6.402 -6.109 -11.508 1 97.81 36 LEU B CA 1
ATOM 1497 C C . LEU B 1 36 ? -6.305 -7.527 -12.055 1 97.81 36 LEU B C 1
ATOM 1499 O O . LEU B 1 36 ? -7.172 -7.961 -12.82 1 97.81 36 LEU B O 1
ATOM 1503 N N . ARG B 1 37 ? -5.254 -8.18 -11.719 1 98.69 37 ARG B N 1
ATOM 1504 C CA . ARG B 1 37 ? -5.059 -9.594 -12.031 1 98.69 37 ARG B CA 1
ATOM 1505 C C . ARG B 1 37 ? -4.859 -10.414 -10.758 1 98.69 37 ARG B C 1
ATOM 1507 O O . ARG B 1 37 ? -3.971 -10.117 -9.953 1 98.69 37 ARG B O 1
ATOM 1514 N N . ILE B 1 38 ? -5.648 -11.484 -10.617 1 98.69 38 ILE B N 1
ATOM 1515 C CA . ILE B 1 38 ? -5.688 -12.219 -9.359 1 98.69 38 ILE B CA 1
ATOM 1516 C C . ILE B 1 38 ? -5.379 -13.695 -9.602 1 98.69 38 ILE B C 1
ATOM 1518 O O . ILE B 1 38 ? -6.059 -14.352 -10.398 1 98.69 38 ILE B O 1
ATOM 1522 N N . ALA B 1 39 ? -4.375 -14.188 -8.969 1 98.81 39 ALA B N 1
ATOM 1523 C CA . ALA B 1 39 ? -4.09 -15.617 -8.961 1 98.81 39 ALA B CA 1
ATOM 1524 C C . ALA B 1 39 ? -4.309 -16.219 -7.57 1 98.81 39 ALA B C 1
ATOM 1526 O O . ALA B 1 39 ? -3.619 -15.844 -6.613 1 98.81 39 ALA B O 1
ATOM 1527 N N . THR B 1 40 ? -5.199 -17.094 -7.434 1 98.56 40 THR B N 1
ATOM 1528 C CA . THR B 1 40 ? -5.473 -17.828 -6.203 1 98.56 40 THR B CA 1
ATOM 1529 C C . THR B 1 40 ? -5.531 -19.328 -6.469 1 98.56 40 THR B C 1
ATOM 1531 O O . THR B 1 40 ? -5.973 -19.766 -7.535 1 98.56 40 THR B O 1
ATOM 1534 N N . PRO B 1 41 ? -5.039 -20.109 -5.488 1 98.12 41 PRO B N 1
ATOM 1535 C CA . PRO B 1 41 ? -5.207 -21.562 -5.664 1 98.12 41 PRO B CA 1
ATOM 1536 C C . PRO B 1 41 ? -6.676 -21.969 -5.738 1 98.12 41 PRO B C 1
ATOM 1538 O O . PRO B 1 41 ? -7.543 -21.297 -5.184 1 98.12 41 PRO B O 1
ATOM 1541 N N . LYS B 1 42 ? -6.902 -23.062 -6.434 1 97 42 LYS B N 1
ATOM 1542 C CA . LYS B 1 42 ? -8.258 -23.609 -6.457 1 97 42 LYS B CA 1
ATOM 1543 C C . LYS B 1 42 ? -8.789 -23.828 -5.043 1 97 42 LYS B C 1
ATOM 1545 O O . LYS B 1 42 ? -8.102 -24.391 -4.195 1 97 42 LYS B O 1
ATOM 1550 N N . GLY B 1 43 ? -9.977 -23.328 -4.82 1 96.12 43 GLY B N 1
ATOM 1551 C CA . GLY B 1 43 ? -10.602 -23.484 -3.514 1 96.12 43 GLY B CA 1
ATOM 1552 C C . GLY B 1 43 ? -10.359 -22.297 -2.594 1 96.12 43 GLY B C 1
ATOM 1553 O O . GLY B 1 43 ? -10.945 -22.219 -1.513 1 96.12 43 GLY B O 1
ATOM 1554 N N . PHE B 1 44 ? -9.523 -21.391 -2.994 1 96.69 44 PHE B N 1
ATOM 1555 C CA . PHE B 1 44 ? -9.188 -20.234 -2.17 1 96.69 44 PHE B CA 1
ATOM 1556 C C . PHE B 1 44 ? -9.469 -18.938 -2.918 1 96.69 44 PHE B C 1
ATOM 1558 O O . PHE B 1 44 ? -8.797 -17.938 -2.689 1 96.69 44 PHE B O 1
ATOM 1565 N N . GLU B 1 45 ? -10.391 -19.016 -3.85 1 97.56 45 GLU B N 1
ATOM 1566 C CA . GLU B 1 45 ? -10.797 -17.859 -4.633 1 97.56 45 GLU B CA 1
ATOM 1567 C C . GLU B 1 45 ? -11.477 -16.812 -3.762 1 97.56 45 GLU B C 1
ATOM 1569 O O . GLU B 1 45 ? -11.969 -17.125 -2.672 1 97.56 45 GLU B O 1
ATOM 1574 N N . PRO B 1 46 ? -11.477 -15.594 -4.184 1 97.31 46 PRO B N 1
ATOM 1575 C CA . PRO B 1 46 ? -12.25 -14.594 -3.445 1 97.31 46 PRO B CA 1
ATOM 1576 C C . PRO B 1 46 ? -13.75 -14.891 -3.447 1 97.31 46 PRO B C 1
ATOM 1578 O O . PRO B 1 46 ? -14.219 -15.711 -4.246 1 97.31 46 PRO B O 1
ATOM 1581 N N . ASP B 1 47 ? -14.422 -14.195 -2.574 1 97.25 47 ASP B N 1
ATOM 1582 C CA . ASP B 1 47 ? -15.867 -14.336 -2.453 1 97.25 47 ASP B CA 1
ATOM 1583 C C . ASP B 1 47 ? -16.562 -14.039 -3.781 1 97.25 47 ASP B C 1
ATOM 1585 O O . ASP B 1 47 ? -16.203 -13.078 -4.473 1 97.25 47 ASP B O 1
ATOM 1589 N N . LEU B 1 48 ? -17.484 -14.844 -4.094 1 96.69 48 LEU B N 1
ATOM 1590 C CA . LEU B 1 48 ? -18.172 -14.75 -5.371 1 96.69 48 LEU B CA 1
ATOM 1591 C C . LEU B 1 48 ? -18.906 -13.406 -5.5 1 96.69 48 LEU B C 1
ATOM 1593 O O . LEU B 1 48 ? -18.891 -12.789 -6.566 1 96.69 48 LEU B O 1
ATOM 1597 N N . ARG B 1 49 ? -19.609 -13.016 -4.477 1 96.75 49 ARG B N 1
ATOM 1598 C CA . ARG B 1 49 ? -20.328 -11.742 -4.504 1 96.75 49 ARG B CA 1
ATOM 1599 C C . ARG B 1 49 ? -19.375 -10.578 -4.75 1 96.75 49 ARG B C 1
ATOM 1601 O O . ARG B 1 49 ? -19.688 -9.672 -5.531 1 96.75 49 ARG B O 1
ATOM 1608 N N . ILE B 1 50 ? -18.219 -10.695 -4.113 1 97.19 50 ILE B N 1
ATOM 1609 C CA . ILE B 1 50 ? -17.219 -9.648 -4.289 1 97.19 50 ILE B CA 1
ATOM 1610 C C . ILE B 1 50 ? -16.688 -9.672 -5.723 1 97.19 50 ILE B C 1
ATOM 1612 O O . ILE B 1 50 ? -16.484 -8.625 -6.332 1 97.19 50 ILE B O 1
ATOM 1616 N N . THR B 1 51 ? -16.516 -10.859 -6.188 1 98.25 51 THR B N 1
ATOM 1617 C CA . THR B 1 51 ? -16.047 -11.016 -7.559 1 98.25 51 THR B CA 1
ATOM 1618 C C . THR B 1 51 ? -17.016 -10.391 -8.547 1 98.25 51 THR B C 1
ATOM 1620 O O . THR B 1 51 ? -16.609 -9.688 -9.469 1 98.25 51 THR B O 1
ATOM 1623 N N . GLN B 1 52 ? -18.219 -10.555 -8.352 1 98.12 52 GLN B N 1
ATOM 1624 C CA . GLN B 1 52 ? -19.234 -10 -9.234 1 98.12 52 GLN B CA 1
ATOM 1625 C C . GLN B 1 52 ? -19.234 -8.477 -9.18 1 98.12 52 GLN B C 1
ATOM 1627 O O . GLN B 1 52 ? -19.312 -7.812 -10.211 1 98.12 52 GLN B O 1
ATOM 1632 N N . ILE B 1 53 ? -19.203 -7.9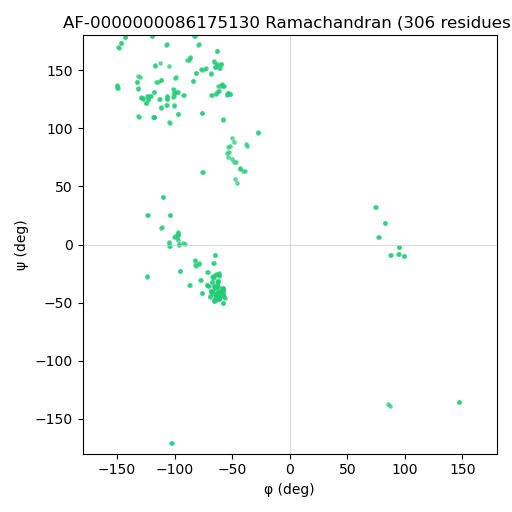88 -8.023 1 97.19 53 ILE B N 1
ATOM 1633 C CA . ILE B 1 53 ? -19.141 -6.539 -7.84 1 97.19 53 ILE B CA 1
ATOM 1634 C C . ILE B 1 53 ? -17.906 -5.98 -8.523 1 97.19 53 ILE B C 1
ATOM 1636 O O . ILE B 1 53 ? -17.969 -4.953 -9.203 1 97.19 53 ILE B O 1
ATOM 1640 N N . THR B 1 54 ? -16.812 -6.672 -8.336 1 97.75 54 THR B N 1
ATOM 1641 C CA . THR B 1 54 ? -15.547 -6.242 -8.93 1 97.75 54 THR B CA 1
ATOM 1642 C C . THR B 1 54 ? -15.641 -6.227 -10.453 1 97.75 54 THR B C 1
ATOM 1644 O O . THR B 1 54 ? -15.133 -5.309 -11.102 1 97.75 54 THR B O 1
ATOM 1647 N N . GLU B 1 55 ? -16.266 -7.23 -11.008 1 98.19 55 GLU B N 1
ATOM 1648 C CA . GLU B 1 55 ? -16.484 -7.285 -12.453 1 98.19 55 GLU B CA 1
ATOM 1649 C C . GLU B 1 55 ? -17.312 -6.094 -12.93 1 98.19 55 GLU B C 1
ATOM 1651 O O . GLU B 1 55 ? -17 -5.492 -13.961 1 98.19 55 GLU B O 1
ATOM 1656 N N . GLN B 1 56 ? -18.266 -5.781 -12.227 1 98.06 56 GLN B N 1
ATOM 1657 C CA . GLN B 1 56 ? -19.109 -4.641 -12.57 1 98.06 56 GLN B CA 1
ATOM 1658 C C . GLN B 1 56 ? -18.312 -3.336 -12.508 1 98.06 56 GLN B C 1
ATOM 1660 O O . GLN B 1 56 ? -18.438 -2.49 -13.398 1 98.06 56 GLN B O 1
ATOM 1665 N N . TYR B 1 57 ? -17.578 -3.182 -11.422 1 96.44 57 TYR B N 1
ATOM 1666 C CA . TYR B 1 57 ? -16.75 -1.99 -11.305 1 96.44 57 TYR B CA 1
ATOM 1667 C C . TYR B 1 57 ? -15.766 -1.893 -12.461 1 96.44 57 TYR B C 1
ATOM 1669 O O . TYR B 1 57 ? -15.547 -0.808 -13.008 1 96.44 57 TYR B O 1
ATOM 1677 N N . SER B 1 58 ? -15.148 -3.023 -12.82 1 97.5 58 SER B N 1
ATOM 1678 C CA . SER B 1 58 ? -14.18 -3.027 -13.914 1 97.5 58 SER B CA 1
ATOM 1679 C C . SER B 1 58 ? -14.812 -2.523 -15.203 1 97.5 58 SER B C 1
ATOM 1681 O O . SER B 1 58 ? -14.195 -1.748 -15.938 1 97.5 58 SER B O 1
ATOM 1683 N N . LYS B 1 59 ? -15.977 -2.949 -15.492 1 97.56 59 LYS B N 1
ATOM 1684 C CA . LYS B 1 59 ? -16.703 -2.494 -16.672 1 97.56 59 LYS B CA 1
ATOM 1685 C C . LYS B 1 59 ? -17.047 -1.012 -16.562 1 97.56 59 LYS B C 1
ATOM 1687 O O . LYS B 1 59 ? -16.828 -0.25 -17.516 1 97.56 59 LYS B O 1
ATOM 1692 N N . GLU B 1 60 ? -17.562 -0.662 -15.484 1 96.44 60 GLU B N 1
ATOM 1693 C CA . GLU B 1 60 ? -18.016 0.708 -15.258 1 96.44 60 GLU B CA 1
ATOM 1694 C C . GLU B 1 60 ? -16.859 1.7 -15.414 1 96.44 60 GLU B C 1
ATOM 1696 O O . GLU B 1 60 ? -17.047 2.787 -15.969 1 96.44 60 GLU B O 1
ATOM 1701 N N . TYR B 1 61 ? -15.711 1.311 -14.961 1 94.44 61 TYR B N 1
ATOM 1702 C CA . TYR B 1 61 ? -14.602 2.256 -14.93 1 94.44 61 TYR B CA 1
ATOM 1703 C C . TYR B 1 61 ? -13.609 1.969 -16.047 1 94.44 61 TYR B C 1
ATOM 1705 O O . TYR B 1 61 ? -12.531 2.568 -16.109 1 94.44 61 TYR B O 1
ATOM 1713 N N . GLY B 1 62 ? -13.883 1.033 -16.844 1 96.5 62 GLY B N 1
ATOM 1714 C CA . GLY B 1 62 ? -13.094 0.757 -18.031 1 96.5 62 GLY B CA 1
ATOM 1715 C C . GLY B 1 62 ? -11.758 0.108 -17.719 1 96.5 62 GLY B C 1
ATOM 1716 O O . GLY B 1 62 ? -10.75 0.42 -18.359 1 96.5 62 GLY B O 1
ATOM 1717 N N . THR B 1 63 ? -11.68 -0.669 -16.703 1 96.88 63 THR B N 1
ATOM 1718 C CA . THR B 1 63 ? -10.469 -1.405 -16.359 1 96.88 63 THR B CA 1
ATOM 1719 C C . THR B 1 63 ? -10.625 -2.891 -16.672 1 96.88 63 THR B C 1
ATOM 1721 O O . THR B 1 63 ? -11.711 -3.336 -17.047 1 96.88 63 THR B O 1
ATOM 1724 N N . LYS B 1 64 ? -9.555 -3.641 -16.547 1 98.12 64 LYS B N 1
ATOM 1725 C CA . LYS B 1 64 ? -9.578 -5.074 -16.812 1 98.12 64 LYS B CA 1
ATOM 1726 C C . LYS B 1 64 ? -9.391 -5.883 -15.539 1 98.12 64 LYS B C 1
ATOM 1728 O O . LYS B 1 64 ? -8.586 -5.516 -14.68 1 98.12 64 LYS B O 1
ATOM 1733 N N . LEU B 1 65 ? -10.133 -6.977 -15.492 1 98.44 65 LEU B N 1
ATOM 1734 C CA . LEU B 1 65 ? -10.023 -7.934 -14.398 1 98.44 65 LEU B CA 1
ATOM 1735 C C . LEU B 1 65 ? -9.703 -9.328 -14.922 1 98.44 65 LEU B C 1
ATOM 1737 O O . LEU B 1 65 ? -10.359 -9.82 -15.844 1 98.44 65 LEU B O 1
ATOM 1741 N N . LEU B 1 66 ? -8.688 -9.906 -14.375 1 98.62 66 LEU B N 1
ATOM 1742 C CA . LEU B 1 66 ? -8.336 -11.289 -14.695 1 98.62 66 LEU B CA 1
ATOM 1743 C C . LEU B 1 66 ? -8.305 -12.148 -13.438 1 98.62 66 LEU B C 1
ATOM 1745 O O . LEU B 1 66 ? -7.664 -11.789 -12.453 1 98.62 66 LEU B O 1
ATOM 1749 N N . LEU B 1 67 ? -9.055 -13.195 -13.461 1 98.5 67 LEU B N 1
ATOM 1750 C CA . LEU B 1 67 ? -8.984 -14.242 -12.438 1 98.5 67 LEU B CA 1
ATOM 1751 C C . LEU B 1 67 ? -8.32 -15.5 -12.992 1 98.5 67 LEU B C 1
ATOM 1753 O O . LEU B 1 67 ? -8.703 -15.992 -14.047 1 98.5 67 LEU B O 1
ATOM 1757 N N . THR B 1 68 ? -7.312 -15.984 -12.297 1 98.69 68 THR B N 1
ATOM 1758 C CA . THR B 1 68 ? -6.562 -17.125 -12.797 1 98.69 68 THR B CA 1
ATOM 1759 C C . THR B 1 68 ? -6.031 -17.969 -11.648 1 98.69 68 THR B C 1
ATOM 1761 O O . THR B 1 68 ? -6.137 -17.594 -10.484 1 98.69 68 THR B O 1
ATOM 1764 N N . THR B 1 69 ? -5.5 -19.156 -11.969 1 98.44 69 THR B N 1
ATOM 1765 C CA . THR B 1 69 ? -4.82 -20.016 -11.008 1 98.44 69 THR B CA 1
ATOM 1766 C C . THR B 1 69 ? -3.326 -20.094 -11.32 1 98.44 69 THR B C 1
ATOM 1768 O O . THR B 1 69 ? -2.621 -20.953 -10.789 1 98.44 69 THR B O 1
ATOM 1771 N N . ASP B 1 70 ? -2.844 -19.203 -12.148 1 98.44 70 ASP B N 1
ATOM 1772 C CA . ASP B 1 70 ? -1.44 -19.188 -12.547 1 98.44 70 ASP B CA 1
ATOM 1773 C C . ASP B 1 70 ? -0.762 -17.891 -12.117 1 98.44 70 ASP B C 1
ATOM 1775 O O . ASP B 1 70 ? -0.99 -16.828 -12.711 1 98.44 70 ASP B O 1
ATOM 1779 N N . PRO B 1 71 ? 0.125 -17.969 -11.156 1 98.56 71 PRO B N 1
ATOM 1780 C CA . PRO B 1 71 ? 0.807 -16.766 -10.656 1 98.56 71 PRO B CA 1
ATOM 1781 C C . PRO B 1 71 ? 1.564 -16.031 -11.758 1 98.56 71 PRO B C 1
ATOM 1783 O O . PRO B 1 71 ? 1.582 -14.797 -11.773 1 98.56 71 PRO B O 1
ATOM 1786 N N . LEU B 1 72 ? 2.154 -16.75 -12.664 1 98.44 72 LEU B N 1
ATOM 1787 C CA . LEU B 1 72 ? 2.934 -16.109 -13.711 1 98.44 72 LEU B CA 1
ATOM 1788 C C . LEU B 1 72 ? 2.023 -15.367 -14.688 1 98.44 72 LEU B C 1
ATOM 1790 O O . LEU B 1 72 ? 2.383 -14.297 -15.195 1 98.44 72 LEU B O 1
ATOM 1794 N N . GLU B 1 73 ? 0.893 -15.883 -14.945 1 98.38 73 GLU B N 1
ATOM 1795 C CA . GLU B 1 73 ? -0.084 -15.195 -15.789 1 98.38 73 GLU B CA 1
ATOM 1796 C C . GLU B 1 73 ? -0.554 -13.898 -15.133 1 98.38 73 GLU B C 1
ATOM 1798 O O . GLU B 1 73 ? -0.667 -12.867 -15.797 1 98.38 73 GLU B O 1
ATOM 1803 N N . ALA B 1 74 ? -0.833 -13.938 -13.852 1 98.56 74 ALA B N 1
ATOM 1804 C CA . ALA B 1 74 ? -1.245 -12.734 -13.133 1 98.56 74 ALA B CA 1
ATOM 1805 C C . ALA B 1 74 ? -0.135 -11.688 -13.133 1 98.56 74 ALA B C 1
ATOM 1807 O O . ALA B 1 74 ? -0.397 -10.5 -13.305 1 98.56 74 ALA B O 1
ATOM 1808 N N . ALA B 1 75 ? 1.07 -12.141 -13.07 1 98.25 75 ALA B N 1
ATOM 1809 C CA . ALA B 1 75 ? 2.213 -11.242 -12.922 1 98.25 75 ALA B CA 1
ATOM 1810 C C . ALA B 1 75 ? 2.617 -10.648 -14.273 1 98.25 75 ALA B C 1
ATOM 1812 O O . ALA B 1 75 ? 3.328 -9.648 -14.328 1 98.25 75 ALA B O 1
ATOM 1813 N N . ASP B 1 76 ? 2.213 -11.234 -15.281 1 97.94 76 ASP B N 1
ATOM 1814 C CA . ASP B 1 76 ? 2.699 -10.883 -16.609 1 97.94 76 ASP B CA 1
ATOM 1815 C C . ASP B 1 76 ? 2.445 -9.406 -16.922 1 97.94 76 ASP B C 1
ATOM 1817 O O . ASP B 1 76 ? 1.298 -8.992 -17.094 1 97.94 76 ASP B O 1
ATOM 1821 N N . GLY B 1 77 ? 3.561 -8.648 -16.906 1 95.56 77 GLY B N 1
ATOM 1822 C CA . GLY B 1 77 ? 3.494 -7.242 -17.266 1 95.56 77 GLY B CA 1
ATOM 1823 C C . GLY B 1 77 ? 2.922 -6.371 -16.156 1 95.56 77 GLY B C 1
ATOM 1824 O O . GLY B 1 77 ? 2.654 -5.188 -16.375 1 95.56 77 GLY B O 1
ATOM 1825 N N . ALA B 1 78 ? 2.676 -6.898 -15 1 96.12 78 ALA B N 1
ATOM 1826 C CA . ALA B 1 78 ? 2.117 -6.129 -13.891 1 96.12 78 ALA B CA 1
ATOM 1827 C C . ALA B 1 78 ? 3.121 -5.102 -13.375 1 96.12 78 ALA B C 1
ATOM 1829 O O . ALA B 1 78 ? 4.328 -5.344 -13.383 1 96.12 78 ALA B O 1
ATOM 1830 N N . ASN B 1 79 ? 2.559 -4.039 -12.953 1 93.75 79 ASN B N 1
ATOM 1831 C CA . ASN B 1 79 ? 3.4 -2.986 -12.383 1 93.75 79 ASN B CA 1
ATOM 1832 C C . ASN B 1 79 ? 3.652 -3.209 -10.898 1 93.75 79 ASN B C 1
ATOM 1834 O O . ASN B 1 79 ? 4.711 -2.844 -10.383 1 93.75 79 ASN B O 1
ATOM 1838 N N . VAL B 1 80 ? 2.627 -3.752 -10.211 1 92.88 80 VAL B N 1
ATOM 1839 C CA . VAL B 1 80 ? 2.695 -3.955 -8.773 1 92.88 80 VAL B CA 1
ATOM 1840 C C . VAL B 1 80 ? 2.352 -5.406 -8.438 1 92.88 80 VAL B C 1
ATOM 1842 O O . VAL B 1 80 ? 1.332 -5.93 -8.891 1 92.88 80 VAL B O 1
ATOM 1845 N N . LEU B 1 81 ? 3.242 -6.027 -7.73 1 96.19 81 LEU B N 1
ATOM 1846 C CA . LEU B 1 81 ? 3.016 -7.363 -7.191 1 96.19 81 LEU B CA 1
ATOM 1847 C C . LEU B 1 81 ? 2.641 -7.297 -5.715 1 96.19 81 LEU B C 1
ATOM 1849 O O . LEU B 1 81 ? 3.322 -6.637 -4.926 1 96.19 81 LEU B O 1
ATOM 1853 N N . VAL B 1 82 ? 1.516 -7.949 -5.391 1 93.94 82 VAL B N 1
ATOM 1854 C CA . VAL B 1 82 ? 1.02 -7.91 -4.02 1 93.94 82 VAL B CA 1
ATOM 1855 C C . VAL B 1 82 ? 0.657 -9.32 -3.557 1 93.94 82 VAL B C 1
ATOM 1857 O O . VAL B 1 82 ? 0.134 -10.117 -4.336 1 93.94 82 VAL B O 1
ATOM 1860 N N . THR B 1 83 ? 0.946 -9.617 -2.4 1 95 83 THR B N 1
ATOM 1861 C CA . THR B 1 83 ? 0.5 -10.836 -1.723 1 95 83 THR B CA 1
ATOM 1862 C C . THR B 1 83 ? 0.21 -10.555 -0.25 1 95 83 THR B C 1
ATOM 1864 O O . THR B 1 83 ? 0.192 -9.398 0.176 1 95 83 THR B O 1
ATOM 1867 N N . ASP B 1 84 ? -0.222 -11.57 0.466 1 90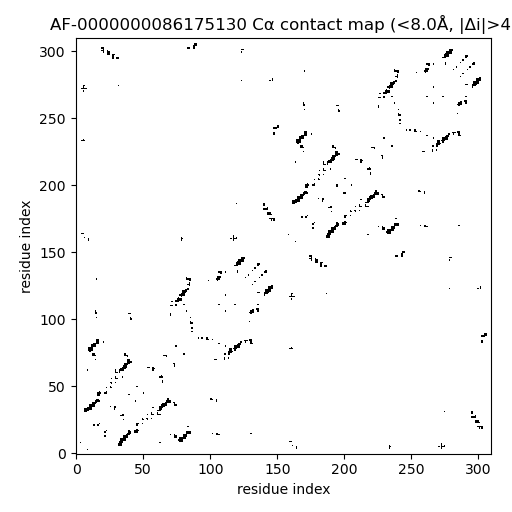.56 84 ASP B N 1
ATOM 1868 C CA . ASP B 1 84 ? -0.422 -11.547 1.912 1 90.56 84 ASP B CA 1
ATOM 1869 C C . ASP B 1 84 ? -0.127 -12.914 2.525 1 90.56 84 ASP B C 1
ATOM 1871 O O . ASP B 1 84 ? 0.136 -13.883 1.805 1 90.56 84 ASP B O 1
ATOM 1875 N N . THR B 1 85 ? -0.17 -12.883 3.83 1 88.88 85 THR B N 1
ATOM 1876 C CA . THR B 1 85 ? 0.117 -14.141 4.508 1 88.88 85 THR B CA 1
ATOM 1877 C C . THR B 1 85 ? -0.865 -15.227 4.074 1 88.88 85 THR B C 1
ATOM 1879 O O . THR B 1 85 ? -2.059 -14.961 3.92 1 88.88 85 THR B O 1
ATOM 1882 N N . TRP B 1 86 ? -0.323 -16.406 3.861 1 91.25 86 TRP B N 1
ATOM 1883 C CA . TRP B 1 86 ? -1.156 -17.531 3.449 1 91.25 86 TRP B CA 1
ATOM 1884 C C . TRP B 1 86 ? -1.908 -18.109 4.641 1 91.25 86 TRP B C 1
ATOM 1886 O O . TRP B 1 86 ? -2.949 -18.75 4.473 1 91.25 86 TRP B O 1
ATOM 1896 N N . ILE B 1 87 ? -1.229 -17.953 5.715 1 83.75 87 ILE B N 1
ATOM 1897 C CA . ILE B 1 87 ? -1.771 -18.5 6.953 1 83.75 87 ILE B CA 1
ATOM 1898 C C . ILE B 1 87 ? -2.016 -17.359 7.949 1 83.75 87 ILE B C 1
ATOM 1900 O O . ILE B 1 87 ? -1.068 -16.75 8.453 1 83.75 87 ILE B O 1
ATOM 1904 N N . SER B 1 88 ? -3.215 -17.109 8.164 1 75.38 88 SER B N 1
ATOM 1905 C CA . SER B 1 88 ? -3.562 -16.078 9.133 1 75.38 88 SER B CA 1
ATOM 1906 C C . SER B 1 88 ? -3.662 -16.641 10.539 1 75.38 88 SER B C 1
ATOM 1908 O O . SER B 1 88 ? -3.732 -17.859 10.719 1 75.38 88 SER B O 1
ATOM 1910 N N . MET B 1 89 ? -3.52 -15.672 11.43 1 70.81 89 MET B N 1
ATOM 1911 C CA . MET B 1 89 ? -3.729 -16.094 12.812 1 70.81 89 MET B CA 1
ATOM 1912 C C . MET B 1 89 ? -5.055 -16.828 12.969 1 70.81 89 MET B C 1
ATOM 1914 O O . MET B 1 89 ? -6.082 -16.375 12.461 1 70.81 89 MET B O 1
ATOM 1918 N N . GLY B 1 90 ? -5.039 -18.062 13.625 1 74.94 90 GLY B N 1
ATOM 1919 C CA . GLY B 1 90 ? -6.234 -18.859 13.844 1 74.94 90 GLY B CA 1
ATOM 1920 C C . GLY B 1 90 ? -6.391 -19.984 12.836 1 74.94 90 GLY B C 1
ATOM 1921 O O . GLY B 1 90 ? -7.289 -20.812 12.961 1 74.94 90 GLY B O 1
ATOM 1922 N N . GLN B 1 91 ? -5.566 -19.922 11.852 1 77 91 GLN B N 1
ATOM 1923 C CA . GLN B 1 91 ? -5.66 -20.953 10.812 1 77 91 GLN B CA 1
ATOM 1924 C C . GLN B 1 91 ? -4.543 -21.984 10.953 1 77 91 GLN B C 1
ATOM 1926 O O . GLN B 1 91 ? -4.117 -22.578 9.969 1 77 91 GLN B O 1
ATOM 1931 N N . GLU B 1 92 ? -4.027 -22.156 12.141 1 80.81 92 GLU B N 1
ATOM 1932 C CA . GLU B 1 92 ? -2.883 -23.047 12.367 1 80.81 92 GLU B CA 1
ATOM 1933 C C . GLU B 1 92 ? -3.223 -24.484 12.023 1 80.81 92 GLU B C 1
ATOM 1935 O O . GLU B 1 92 ? -2.379 -25.219 11.5 1 80.81 92 GLU B O 1
ATOM 1940 N N . GLU B 1 93 ? -4.512 -24.781 12.242 1 84.38 93 GLU B N 1
ATOM 1941 C CA . GLU B 1 93 ? -4.934 -26.156 11.969 1 84.38 93 GLU B CA 1
ATOM 1942 C C . GLU B 1 93 ? -4.961 -26.438 10.469 1 84.38 93 GLU B C 1
ATOM 1944 O O . GLU B 1 93 ? -4.812 -27.578 10.047 1 84.38 93 GLU B O 1
ATOM 1949 N N . GLU B 1 94 ? -5.094 -25.359 9.711 1 88.69 94 GLU B N 1
ATOM 1950 C CA . GLU B 1 94 ? -5.191 -25.5 8.258 1 88.69 94 GLU B CA 1
ATOM 1951 C C . GLU B 1 94 ? -3.842 -25.281 7.59 1 88.69 94 GLU B C 1
ATOM 1953 O O . GLU B 1 94 ? -3.734 -25.328 6.363 1 88.69 94 GLU B O 1
ATOM 1958 N N . LYS B 1 95 ? -2.912 -25.109 8.359 1 89.06 95 LYS B N 1
ATOM 1959 C CA . LYS B 1 95 ? -1.613 -24.672 7.844 1 89.06 95 LYS B CA 1
ATOM 1960 C C . LYS B 1 95 ? -1.08 -25.656 6.809 1 89.06 95 LYS B C 1
ATOM 1962 O O . LYS B 1 95 ? -0.697 -25.266 5.707 1 89.06 95 LYS B O 1
ATOM 1967 N N . LYS B 1 96 ? -1.082 -26.906 7.16 1 91.31 96 LYS B N 1
ATOM 1968 C CA . LYS B 1 96 ? -0.537 -27.922 6.262 1 91.31 96 LYS B CA 1
ATOM 1969 C C . LYS B 1 96 ? -1.306 -27.969 4.945 1 91.31 96 LYS B C 1
ATOM 1971 O O . LYS B 1 96 ? -0.705 -28.016 3.871 1 91.31 96 LYS B O 1
ATOM 1976 N N . GLU B 1 97 ? -2.549 -27.953 5.055 1 92.44 97 GLU B N 1
ATOM 1977 C CA . GLU B 1 97 ? -3.393 -27.984 3.865 1 92.44 97 GLU B CA 1
ATOM 1978 C C . GLU B 1 97 ? -3.184 -26.75 2.998 1 92.44 97 GLU B C 1
ATOM 1980 O O . GLU B 1 97 ? -3.104 -26.844 1.771 1 92.44 97 GLU B O 1
ATOM 1985 N N . ARG B 1 98 ? -3.086 -25.656 3.572 1 93.44 98 ARG B N 1
ATOM 1986 C CA . ARG B 1 98 ? -2.887 -24.406 2.844 1 93.44 98 ARG B CA 1
ATOM 1987 C C . ARG B 1 98 ? -1.518 -24.375 2.174 1 93.44 98 ARG B C 1
ATOM 1989 O O . ARG B 1 98 ? -1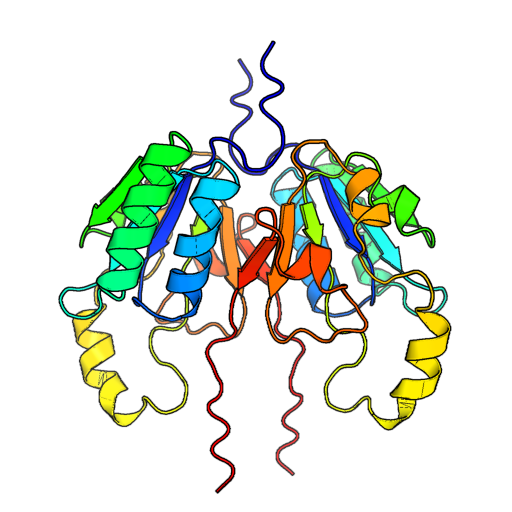.397 -23.984 1.012 1 93.44 98 ARG B O 1
ATOM 1996 N N . LEU B 1 99 ? -0.557 -24.859 2.947 1 94.56 99 LEU B N 1
ATOM 1997 C CA . LEU B 1 99 ? 0.787 -24.875 2.379 1 94.56 99 LEU B CA 1
ATOM 1998 C C . LEU B 1 99 ? 0.845 -25.766 1.145 1 94.56 99 LEU B C 1
ATOM 2000 O O . LEU B 1 99 ? 1.527 -25.438 0.17 1 94.56 99 LEU B O 1
ATOM 2004 N N . LYS B 1 100 ? 0.143 -26.781 1.215 1 95.25 100 LYS B N 1
ATOM 2005 C CA . LYS B 1 100 ? 0.078 -27.672 0.063 1 95.25 100 LYS B CA 1
ATOM 2006 C C . LYS B 1 100 ? -0.674 -27.031 -1.096 1 95.25 100 LYS B C 1
ATOM 2008 O O . LYS B 1 100 ? -0.219 -27.078 -2.24 1 95.25 100 LYS B O 1
ATOM 2013 N N . ALA B 1 101 ? -1.753 -26.438 -0.863 1 96.06 101 ALA B N 1
ATOM 2014 C CA . ALA B 1 101 ? -2.594 -25.812 -1.885 1 96.06 101 ALA B CA 1
ATOM 2015 C C . ALA B 1 101 ? -1.894 -24.625 -2.525 1 96.06 101 ALA B C 1
ATOM 2017 O O . ALA B 1 101 ? -2.107 -24.328 -3.703 1 96.06 101 ALA B O 1
ATOM 2018 N N . PHE B 1 102 ? -1.008 -23.953 -1.788 1 97.25 102 PHE B N 1
ATOM 2019 C CA . PHE B 1 102 ? -0.405 -22.703 -2.236 1 97.25 102 PHE B CA 1
ATOM 2020 C C . PHE B 1 102 ? 0.961 -22.953 -2.863 1 97.25 102 PHE B C 1
ATOM 2022 O O . PHE B 1 102 ? 1.699 -22.016 -3.156 1 97.25 102 PHE B O 1
ATOM 2029 N N . GLN B 1 103 ? 1.274 -24.188 -3.035 1 96.5 103 GLN B N 1
ATOM 2030 C CA . GLN B 1 103 ? 2.516 -24.469 -3.744 1 96.5 103 GLN B CA 1
ATOM 2031 C C . GLN B 1 103 ? 2.547 -23.781 -5.102 1 96.5 103 GLN B C 1
ATOM 2033 O O . GLN B 1 103 ? 1.587 -23.859 -5.871 1 96.5 103 GLN B O 1
ATOM 2038 N N . GLY B 1 104 ? 3.629 -23.062 -5.371 1 97 104 GLY B N 1
ATOM 2039 C CA . GLY B 1 104 ? 3.789 -22.375 -6.637 1 97 104 GLY B CA 1
ATOM 2040 C C . GLY B 1 104 ? 3.332 -20.922 -6.586 1 97 104 GLY B C 1
ATOM 2041 O O . GLY B 1 104 ? 3.488 -20.188 -7.559 1 97 104 GLY B O 1
ATOM 2042 N N . TYR B 1 105 ? 2.818 -20.5 -5.457 1 98.25 105 TYR B N 1
ATOM 2043 C CA . TYR B 1 105 ? 2.232 -19.172 -5.379 1 98.25 105 TYR B CA 1
ATOM 2044 C C . TYR B 1 105 ? 3.162 -18.203 -4.652 1 98.25 105 TYR B C 1
ATOM 2046 O O . TYR B 1 105 ? 2.82 -17.031 -4.449 1 98.25 105 TYR B O 1
ATOM 2054 N N . GLN B 1 106 ? 4.309 -18.719 -4.188 1 97.81 106 GLN B N 1
ATOM 2055 C CA . GLN B 1 106 ? 5.281 -17.797 -3.596 1 97.81 106 GLN B CA 1
ATOM 2056 C C . GLN B 1 106 ? 5.762 -16.766 -4.617 1 97.81 106 GLN B C 1
ATOM 2058 O O . GLN B 1 106 ? 6.086 -17.125 -5.75 1 97.81 106 GLN B O 1
ATOM 2063 N N . ILE B 1 107 ? 5.754 -15.539 -4.227 1 97.69 107 ILE B N 1
ATOM 2064 C CA . ILE B 1 107 ? 6.324 -14.523 -5.109 1 97.69 107 ILE B CA 1
ATOM 2065 C C . ILE B 1 107 ? 7.848 -14.594 -5.047 1 97.69 107 ILE B C 1
ATOM 2067 O O . ILE B 1 107 ? 8.445 -14.344 -3.994 1 97.69 107 ILE B O 1
ATOM 2071 N N . THR B 1 108 ? 8.445 -14.969 -6.129 1 97.69 108 THR B N 1
ATOM 2072 C CA . THR B 1 108 ? 9.891 -15.078 -6.285 1 97.69 108 THR B CA 1
ATOM 2073 C C . THR B 1 108 ? 10.383 -14.156 -7.395 1 97.69 108 THR B C 1
ATOM 2075 O O . THR B 1 108 ? 9.586 -13.469 -8.047 1 97.69 108 THR B O 1
ATOM 2078 N N . MET B 1 109 ? 11.664 -14.203 -7.582 1 96.69 109 MET B N 1
ATOM 2079 C CA . MET B 1 109 ? 12.219 -13.398 -8.672 1 96.69 109 MET B CA 1
ATOM 2080 C C . MET B 1 109 ? 11.742 -13.914 -10.023 1 96.69 109 MET B C 1
ATOM 2082 O O . MET B 1 109 ? 11.641 -13.156 -10.984 1 96.69 109 MET B O 1
ATOM 2086 N N . GLN B 1 110 ? 11.453 -15.195 -10.062 1 96.88 110 GLN B N 1
ATOM 2087 C CA . GLN B 1 110 ? 10.852 -15.719 -11.289 1 96.88 110 GLN B CA 1
ATOM 2088 C C . GLN B 1 110 ? 9.516 -15.047 -11.578 1 96.88 110 GLN B C 1
ATOM 2090 O O . GLN B 1 110 ? 9.242 -14.672 -12.719 1 96.88 110 GLN B O 1
ATOM 2095 N N . THR B 1 111 ? 8.688 -14.914 -10.562 1 97.69 111 THR B N 1
ATOM 2096 C CA . THR B 1 111 ? 7.422 -14.203 -10.711 1 97.69 111 THR B CA 1
ATOM 2097 C C . THR B 1 111 ? 7.668 -12.758 -11.125 1 97.69 111 THR B C 1
ATOM 2099 O O . THR B 1 111 ? 7.02 -12.25 -12.047 1 97.69 111 THR B O 1
ATOM 2102 N N . ALA B 1 112 ? 8.617 -12.133 -10.508 1 96.06 112 ALA B N 1
ATOM 2103 C CA . ALA B 1 112 ? 8.922 -10.727 -10.758 1 96.06 112 ALA B CA 1
ATOM 2104 C C . ALA B 1 112 ? 9.438 -10.523 -12.18 1 96.06 112 ALA B C 1
ATOM 2106 O O . ALA B 1 112 ? 9.148 -9.492 -12.805 1 96.06 112 ALA B O 1
ATOM 2107 N N . LYS B 1 113 ? 10.164 -11.469 -12.656 1 95.5 113 LYS B N 1
ATOM 2108 C CA . LYS B 1 113 ? 10.719 -11.375 -14 1 95.5 113 LYS B CA 1
ATOM 2109 C C . LYS B 1 113 ? 9.617 -11.359 -15.055 1 95.5 113 LYS B C 1
ATOM 2111 O O . LYS B 1 113 ? 9.82 -10.859 -16.156 1 95.5 113 LYS B O 1
ATOM 2116 N N . SER B 1 114 ? 8.516 -11.914 -14.734 1 96.62 114 SER B N 1
ATOM 2117 C CA . SER B 1 114 ? 7.379 -11.93 -15.656 1 96.62 114 SER B CA 1
ATOM 2118 C C . SER B 1 114 ? 6.652 -10.586 -15.656 1 96.62 114 SER B C 1
ATOM 2120 O O . SER B 1 114 ? 5.863 -10.305 -16.562 1 96.62 114 SER B O 1
ATOM 2122 N N . ALA B 1 115 ? 6.895 -9.773 -14.648 1 96 115 ALA B N 1
ATOM 2123 C CA . ALA B 1 115 ? 6.207 -8.492 -14.492 1 96 115 ALA B CA 1
ATOM 2124 C C . ALA B 1 115 ? 6.852 -7.41 -15.352 1 96 115 ALA B C 1
ATOM 2126 O O . ALA B 1 115 ? 7.699 -7.703 -16.203 1 96 115 ALA B O 1
ATOM 2127 N N . ALA B 1 116 ? 6.316 -6.246 -15.289 1 93.38 116 ALA B N 1
ATOM 2128 C CA . ALA B 1 116 ? 6.898 -5.105 -15.992 1 93.38 116 ALA B CA 1
ATOM 2129 C C . ALA B 1 116 ? 8.328 -4.844 -15.523 1 93.38 116 ALA B C 1
ATOM 2131 O O . ALA B 1 116 ? 8.711 -5.238 -14.422 1 93.38 116 ALA B O 1
ATOM 2132 N N . SER B 1 117 ? 9.094 -4.238 -16.344 1 90.06 117 SER B N 1
ATOM 2133 C CA . SER B 1 117 ? 10.5 -4 -16.031 1 90.06 117 SER B CA 1
ATOM 2134 C C . SER B 1 117 ? 10.648 -3.119 -14.797 1 90.06 117 SER B C 1
ATOM 2136 O O . SER B 1 117 ? 11.648 -3.209 -14.086 1 90.06 117 SER B O 1
ATOM 2138 N N . ASN B 1 118 ? 9.664 -2.359 -14.562 1 87.81 118 ASN B N 1
ATOM 2139 C CA . ASN B 1 118 ? 9.695 -1.479 -13.398 1 87.81 118 ASN B CA 1
ATOM 2140 C C . ASN B 1 118 ? 8.703 -1.935 -12.328 1 87.81 118 ASN B C 1
ATOM 2142 O O . ASN B 1 118 ? 8.039 -1.109 -11.703 1 87.81 118 ASN B O 1
ATOM 2146 N N . TRP B 1 119 ? 8.695 -3.209 -12.203 1 91.19 119 TRP B N 1
ATOM 2147 C CA . TRP B 1 119 ? 7.766 -3.773 -11.227 1 91.19 119 TRP B CA 1
ATOM 2148 C C . TRP B 1 119 ? 8.109 -3.309 -9.812 1 91.19 119 TRP B C 1
ATOM 2150 O O . TRP B 1 119 ? 9.242 -2.918 -9.547 1 91.19 119 TRP B O 1
ATOM 2160 N N . THR B 1 120 ? 7.062 -3.318 -8.953 1 91.44 120 THR B N 1
ATOM 2161 C CA . THR B 1 120 ? 7.191 -3.055 -7.523 1 91.44 120 THR B CA 1
ATOM 2162 C C . THR B 1 120 ? 6.449 -4.109 -6.707 1 91.44 120 THR B C 1
ATOM 2164 O O . THR B 1 120 ? 5.34 -4.512 -7.066 1 91.44 120 THR B O 1
ATOM 2167 N N . PHE B 1 121 ? 7.207 -4.547 -5.699 1 92.94 121 PHE B N 1
ATOM 2168 C CA . PHE B 1 121 ? 6.555 -5.434 -4.738 1 92.94 121 PHE B CA 1
ATOM 2169 C C . PHE B 1 121 ? 5.973 -4.637 -3.576 1 92.94 121 PHE B C 1
ATOM 2171 O O . PHE B 1 121 ? 6.66 -3.793 -2.992 1 92.94 121 PHE B O 1
ATOM 2178 N N . LEU B 1 122 ? 4.699 -4.887 -3.301 1 87.5 122 LEU B N 1
ATOM 2179 C CA . LEU B 1 122 ? 4.016 -4.215 -2.201 1 87.5 122 LEU B CA 1
ATOM 2180 C C . LEU B 1 122 ? 3.551 -5.219 -1.154 1 87.5 122 LEU B C 1
ATOM 2182 O O . LEU B 1 122 ? 2.973 -6.254 -1.494 1 87.5 122 LEU B O 1
ATOM 2186 N N . HIS B 1 123 ? 3.869 -4.895 0.109 1 84.12 123 HIS B N 1
ATOM 2187 C CA . HIS B 1 123 ? 3.459 -5.805 1.172 1 84.12 123 HIS B CA 1
ATOM 2188 C C . HIS B 1 123 ? 3.213 -5.055 2.477 1 84.12 123 HIS B C 1
ATOM 2190 O O . HIS B 1 123 ? 3.971 -4.148 2.828 1 84.12 123 HIS B O 1
ATOM 2196 N N . CYS B 1 124 ? 2.154 -5.391 3.133 1 76.88 124 CYS B N 1
ATOM 2197 C CA . CYS B 1 124 ? 1.953 -4.922 4.5 1 76.88 124 CYS B CA 1
ATOM 2198 C C . CYS B 1 124 ? 2.316 -6.008 5.504 1 76.88 124 CYS B C 1
ATOM 2200 O O . CYS B 1 124 ? 1.862 -7.148 5.387 1 76.88 124 CYS B O 1
ATOM 2202 N N . LEU B 1 125 ? 3.018 -5.664 6.445 1 77.25 125 LEU B N 1
ATOM 2203 C CA . LEU B 1 125 ? 3.488 -6.641 7.418 1 77.25 125 LEU B CA 1
ATOM 2204 C C . LEU B 1 125 ? 2.35 -7.09 8.328 1 77.25 125 LEU B C 1
ATOM 2206 O O . LEU B 1 125 ? 1.374 -6.359 8.516 1 77.25 125 LEU B O 1
ATOM 2210 N N . PRO B 1 126 ? 2.488 -8.367 8.828 1 78.88 126 PRO B N 1
ATOM 2211 C CA . PRO B 1 126 ? 3.693 -9.195 8.898 1 78.88 126 PRO B CA 1
ATOM 2212 C C . PRO B 1 126 ? 3.924 -10 7.621 1 78.88 126 PRO B C 1
ATOM 2214 O O . PRO B 1 126 ? 2.994 -10.203 6.836 1 78.88 126 PRO B O 1
ATOM 2217 N N . ARG B 1 127 ? 5.168 -10.43 7.473 1 81.69 127 ARG B N 1
ATOM 2218 C CA . ARG B 1 127 ? 5.594 -11.266 6.352 1 81.69 127 ARG B CA 1
ATOM 2219 C C . ARG B 1 127 ? 6.023 -12.648 6.828 1 81.69 127 ARG B C 1
ATOM 2221 O O . ARG B 1 127 ? 6.648 -12.773 7.883 1 81.69 127 ARG B O 1
ATOM 2228 N N . LYS B 1 128 ? 5.637 -13.641 6.059 1 84.75 128 LYS B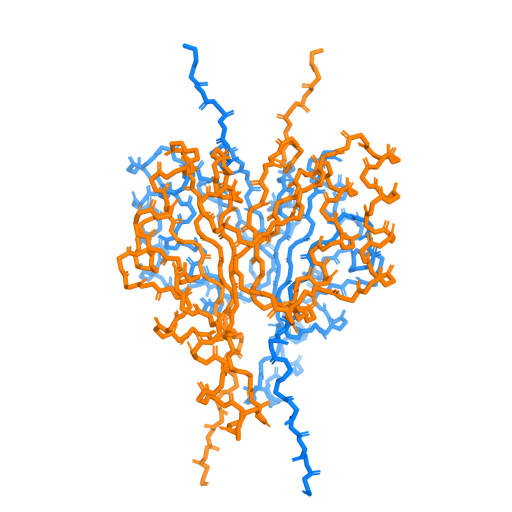 N 1
ATOM 2229 C CA . LYS B 1 128 ? 6.191 -14.984 6.227 1 84.75 128 LYS B CA 1
ATOM 2230 C C . LYS B 1 128 ? 6.953 -15.422 4.977 1 84.75 128 LYS B C 1
ATOM 2232 O O . LYS B 1 128 ? 6.656 -14.961 3.871 1 84.75 128 LYS B O 1
ATOM 2237 N N . PRO B 1 129 ? 7.91 -16.328 5.223 1 90.5 129 PRO B N 1
ATOM 2238 C CA . PRO B 1 129 ? 8.711 -16.766 4.078 1 90.5 129 PRO B CA 1
ATOM 2239 C C . PRO B 1 129 ? 7.895 -17.531 3.039 1 90.5 129 PRO B C 1
ATOM 2241 O O . PRO B 1 129 ? 8.328 -17.672 1.892 1 90.5 129 PRO B O 1
ATOM 2244 N N . GLU B 1 130 ? 6.766 -17.984 3.352 1 92.56 130 GLU B N 1
ATOM 2245 C CA . GLU B 1 130 ? 5.961 -18.828 2.471 1 92.56 130 GLU B CA 1
ATOM 2246 C C . GLU B 1 130 ? 5.395 -18.016 1.306 1 92.56 130 GLU B C 1
ATOM 2248 O O . GLU B 1 130 ? 5.328 -18.5 0.177 1 92.56 130 GLU B O 1
ATOM 2253 N N . GLU B 1 131 ? 5.062 -16.812 1.508 1 94.75 131 GLU B N 1
ATOM 2254 C CA . GLU B 1 131 ? 4.305 -16.094 0.489 1 94.75 131 GLU B CA 1
ATOM 2255 C C . GLU B 1 131 ? 5.23 -15.281 -0.417 1 94.75 131 GLU B C 1
ATOM 2257 O O . GLU B 1 131 ? 4.867 -14.953 -1.547 1 94.75 131 GLU B O 1
ATOM 2262 N N . VAL B 1 132 ? 6.418 -14.961 0.088 1 96.31 132 VAL B N 1
ATOM 2263 C CA . VAL B 1 132 ? 7.379 -14.195 -0.706 1 96.31 132 VAL B CA 1
ATOM 2264 C C . VAL B 1 132 ? 8.805 -14.578 -0.3 1 96.31 132 VAL B C 1
ATOM 2266 O O . VAL B 1 132 ? 9.102 -14.711 0.889 1 96.31 132 VAL B O 1
ATOM 2269 N N . ASP B 1 133 ? 9.602 -14.789 -1.278 1 95.81 133 ASP B N 1
ATOM 2270 C CA . ASP B 1 133 ? 10.961 -15.172 -0.93 1 95.81 133 ASP B CA 1
ATOM 2271 C C . ASP B 1 133 ? 11.789 -13.961 -0.523 1 95.81 133 ASP B C 1
ATOM 2273 O O . ASP B 1 133 ? 11.359 -12.82 -0.703 1 95.81 133 ASP B O 1
ATOM 2277 N N . ASP B 1 134 ? 12.969 -14.227 -0.045 1 94.62 134 ASP B N 1
ATOM 2278 C CA . ASP B 1 134 ? 13.836 -13.195 0.518 1 94.62 134 ASP B CA 1
ATOM 2279 C C . ASP B 1 134 ? 14.32 -12.234 -0.566 1 94.62 134 ASP B C 1
ATOM 2281 O O . ASP B 1 134 ? 14.414 -11.023 -0.335 1 94.62 134 ASP B O 1
ATOM 2285 N N . GLU B 1 135 ? 14.633 -12.734 -1.667 1 95.62 135 GLU B N 1
ATOM 2286 C CA . GLU B 1 135 ? 15.203 -11.922 -2.736 1 95.62 135 GLU B CA 1
ATOM 2287 C C . GLU B 1 135 ? 14.234 -10.82 -3.166 1 95.62 135 GLU B C 1
ATOM 2289 O O . GLU B 1 135 ? 14.648 -9.68 -3.383 1 95.62 135 GLU B O 1
ATOM 2294 N N . VAL B 1 136 ? 12.984 -11.141 -3.246 1 94.75 136 VAL B N 1
ATOM 2295 C CA . VAL B 1 136 ? 11.969 -10.164 -3.627 1 94.75 136 VAL B CA 1
ATOM 2296 C C . VAL B 1 136 ? 11.68 -9.234 -2.451 1 94.75 136 VAL B C 1
ATOM 2298 O O . VAL B 1 136 ? 11.656 -8.016 -2.609 1 94.75 136 VAL B O 1
ATOM 2301 N N . PHE B 1 137 ? 11.602 -9.828 -1.328 1 91.88 137 PHE B N 1
ATOM 2302 C CA . PHE B 1 137 ? 11.195 -9.07 -0.147 1 91.88 137 PHE B CA 1
ATOM 2303 C C . PHE B 1 137 ? 12.227 -8.008 0.195 1 91.88 137 PHE B C 1
ATOM 2305 O O . PHE B 1 137 ? 11.867 -6.883 0.554 1 91.88 137 PHE B O 1
ATOM 2312 N N . TYR B 1 138 ? 13.414 -8.305 0.039 1 89.88 138 TYR B N 1
ATOM 2313 C CA . TYR B 1 138 ? 14.461 -7.363 0.421 1 89.88 138 TYR B CA 1
ATOM 2314 C C . TYR B 1 138 ? 14.992 -6.617 -0.796 1 89.88 138 TYR B C 1
ATOM 2316 O O . TYR B 1 138 ? 16.016 -5.926 -0.71 1 89.88 138 TYR B O 1
ATOM 2324 N N . SER B 1 139 ? 14.375 -6.812 -1.887 1 90.38 139 SER B N 1
ATOM 2325 C CA . SER B 1 139 ? 14.758 -6.129 -3.115 1 90.38 139 SER B CA 1
ATOM 2326 C C . SER B 1 139 ? 14.547 -4.621 -3 1 90.38 139 SER B C 1
ATOM 2328 O O . SER B 1 139 ? 13.641 -4.172 -2.295 1 90.38 139 SER B O 1
ATOM 2330 N N . PRO B 1 140 ? 15.359 -3.848 -3.773 1 86.88 140 PRO B N 1
ATOM 2331 C CA . PRO B 1 140 ? 15.102 -2.408 -3.832 1 86.88 140 PRO B CA 1
ATOM 2332 C C . PRO B 1 140 ? 13.758 -2.074 -4.469 1 86.88 140 PRO B C 1
ATOM 2334 O O . PRO B 1 140 ? 13.305 -0.927 -4.402 1 86.88 140 PRO B O 1
ATOM 2337 N N . ARG B 1 141 ? 13.141 -3.062 -5.012 1 90.19 141 ARG B N 1
ATOM 2338 C CA . ARG B 1 141 ? 11.836 -2.854 -5.641 1 90.19 141 ARG B CA 1
ATOM 2339 C C . ARG B 1 141 ? 10.703 -3.217 -4.688 1 90.19 141 ARG B C 1
ATOM 2341 O O . ARG B 1 141 ? 9.547 -3.303 -5.098 1 90.19 141 ARG B O 1
ATOM 2348 N N . SER B 1 142 ? 11.047 -3.43 -3.475 1 89.19 142 SER B N 1
ATOM 2349 C CA . SER B 1 142 ? 10.07 -3.795 -2.461 1 89.19 142 SER B CA 1
ATOM 2350 C C . SER B 1 142 ? 9.688 -2.594 -1.603 1 89.19 142 SER B C 1
ATOM 2352 O O . SER B 1 142 ? 10.555 -1.929 -1.034 1 89.19 142 SER B O 1
ATOM 2354 N N . LEU B 1 143 ? 8.422 -2.285 -1.641 1 85.31 143 LEU B N 1
ATOM 2355 C CA . LEU B 1 143 ? 7.84 -1.311 -0.728 1 85.31 143 LEU B CA 1
ATOM 2356 C C . LEU B 1 143 ? 7.027 -2.004 0.36 1 85.31 143 LEU B C 1
ATOM 2358 O O . LEU B 1 143 ? 5.918 -2.479 0.104 1 85.31 143 LEU B O 1
ATOM 2362 N N . VAL B 1 144 ? 7.539 -2.08 1.572 1 80.88 144 VAL B N 1
ATOM 2363 C CA . VAL B 1 144 ? 6.945 -2.822 2.678 1 80.88 144 VAL B CA 1
ATOM 2364 C C . VAL B 1 144 ? 6.477 -1.85 3.76 1 80.88 144 VAL B C 1
ATOM 2366 O O . VAL B 1 144 ? 7.246 -1.002 4.215 1 80.88 144 VAL B O 1
ATOM 2369 N N . PHE B 1 145 ? 5.18 -2 4.082 1 74.5 145 PHE B N 1
ATOM 2370 C CA . PHE B 1 145 ? 4.629 -1.175 5.152 1 74.5 145 PHE B CA 1
ATOM 2371 C C . PHE B 1 145 ? 4.617 -1.938 6.473 1 74.5 145 PHE B C 1
ATOM 2373 O O . PHE B 1 145 ? 4.031 -3.02 6.566 1 74.5 145 PHE B O 1
ATOM 2380 N N . GLN B 1 146 ? 5.422 -1.506 7.383 1 66.25 146 GLN B N 1
ATOM 2381 C CA . GLN B 1 146 ? 5.453 -2.111 8.711 1 66.25 146 GLN B CA 1
ATOM 2382 C C . GLN B 1 146 ? 4.156 -1.848 9.469 1 66.25 146 GLN B C 1
ATOM 2384 O O . GLN B 1 146 ? 3.551 -0.786 9.32 1 66.25 146 GLN B O 1
ATOM 2389 N N . GLU B 1 147 ? 3.598 -2.975 9.984 1 58.56 147 GLU B N 1
ATOM 2390 C CA . GLU B 1 147 ? 2.445 -2.74 10.844 1 58.56 147 GLU B CA 1
ATOM 2391 C C . GLU B 1 147 ? 2.832 -1.915 12.07 1 58.56 147 GLU B C 1
ATOM 2393 O O . GLU B 1 147 ? 3.965 -2.002 12.555 1 58.56 147 GLU B O 1
ATOM 2398 N N . ALA B 1 148 ? 1.996 -0.989 12.336 1 50.38 148 ALA B N 1
ATOM 2399 C CA . ALA B 1 148 ? 2.256 -0.336 13.617 1 50.38 148 ALA B CA 1
ATOM 2400 C C . ALA B 1 148 ? 2.459 -1.364 14.727 1 50.38 148 ALA B C 1
ATOM 2402 O O . ALA B 1 148 ? 1.687 -2.318 14.844 1 50.38 148 ALA B O 1
ATOM 2403 N N . GLU B 1 149 ? 3.752 -1.838 14.914 1 46.19 149 GLU B N 1
ATOM 2404 C CA . GLU B 1 149 ? 4.105 -2.875 15.883 1 46.19 149 GLU B CA 1
ATOM 2405 C C . GLU B 1 149 ? 3.137 -2.883 17.062 1 46.19 149 GLU B C 1
ATOM 2407 O O . GLU B 1 149 ? 2.898 -1.846 17.688 1 46.19 149 GLU B O 1
ATOM 2412 N N . ASN B 1 150 ? 2.162 -3.748 17 1 39.88 150 ASN B N 1
ATOM 2413 C CA . ASN B 1 150 ? 1.717 -4.199 18.312 1 39.88 150 ASN B CA 1
ATOM 2414 C C . ASN B 1 150 ? 2.885 -4.703 19.156 1 39.88 150 ASN B C 1
ATOM 2416 O O . ASN B 1 150 ? 3.617 -5.602 18.75 1 39.88 150 ASN B O 1
ATOM 2420 N N . ARG B 1 151 ? 3.703 -3.846 19.797 1 35.16 151 ARG B N 1
ATOM 2421 C CA . ARG B 1 151 ? 4.547 -4.469 20.812 1 35.16 151 ARG B CA 1
ATOM 2422 C C . ARG B 1 151 ? 3.752 -5.465 21.641 1 35.16 151 ARG B C 1
ATOM 2424 O O . ARG B 1 151 ? 2.891 -5.074 22.438 1 35.16 151 ARG B O 1
ATOM 2431 N N . LYS B 1 152 ? 3.236 -6.551 21.125 1 34.81 152 LYS B N 1
ATOM 2432 C CA . LYS B 1 152 ? 2.854 -7.562 22.109 1 34.81 152 LYS B CA 1
ATOM 2433 C C . LYS B 1 152 ? 3.973 -7.801 23.109 1 34.81 152 LYS B C 1
ATOM 2435 O O . LYS B 1 152 ? 5.039 -8.305 22.766 1 34.81 152 LYS B O 1
ATOM 2440 N N . TRP B 1 153 ? 4.273 -6.879 24.016 1 28.98 153 TRP B N 1
ATOM 2441 C CA . TRP B 1 153 ? 4.957 -7.352 25.219 1 28.98 153 TRP B CA 1
ATOM 2442 C C . TRP B 1 153 ? 4.227 -8.539 25.828 1 28.98 153 TRP B C 1
ATOM 2444 O O . TRP B 1 153 ? 3.041 -8.445 26.156 1 28.98 153 TRP B O 1
ATOM 2454 N N . THR B 1 154 ? 4.301 -9.711 25.25 1 22.83 154 THR B N 1
ATOM 2455 C CA . THR B 1 154 ? 4.219 -10.812 26.203 1 22.83 154 THR B CA 1
ATOM 2456 C C . THR B 1 154 ? 4.961 -10.461 27.484 1 22.83 154 THR B C 1
ATOM 2458 O O . THR B 1 154 ? 6.164 -10.195 27.469 1 22.83 154 THR B O 1
ATOM 2461 N N . ILE B 1 155 ? 4.238 -9.781 28.391 1 19.94 155 ILE B N 1
ATOM 2462 C CA . ILE B 1 155 ? 4.645 -10.195 29.734 1 19.94 155 ILE B CA 1
ATOM 2463 C C . ILE B 1 155 ? 4.457 -11.703 29.891 1 19.94 155 ILE B C 1
ATOM 2465 O O . ILE B 1 155 ? 3.494 -12.273 29.359 1 19.94 155 ILE B O 1
#

pLDDT: mean 87.6, std 17.45, range [19.7, 98.81]

InterPro domains:
  IPR006130 Aspartate/ornithine carbamoyltransferase [PR00100] (117-126)
  IPR006130 Aspartate/ornithine carbamoyltransferase [PR00100] (128-151)
  IPR006131 Aspartate/ornithine carbamoyltransferase, Asp/Orn-binding domain [PF00185] (8-154)
  IPR036901 Aspartate/ornithine carbamoyltransferase superfamily [G3DSA:3.40.50.1370] (1-150)
  IPR036901 Aspartate/ornithine carbamoyltransferase superfamily [SSF53671] (7-154)

Nearest PDB structures (foldseek):
  1c9y-assembly1_A  TM=9.615E-01  e=6.768E-25  Homo sapiens
  7nnf-assembly2_E  TM=9.283E-01  e=3.314E-17  Mycobacterium tuberculosis H37Rv
  7nnf-assembly2_D  TM=9.407E-01  e=5.891E-17  Mycobacterium tuberculosis H37Rv
  7np0-assembly1_A  TM=9.301E-01  e=5.526E-17  Mycobacterium tuberculosis H37Rv
  7nov-assembly1_A  TM=9.298E-01  e=3.528E-16  Mycobacterium tuberculosis H37Rv

Organism: Eudyptula minor (NCBI:txid37083)

Secondary structure (DSSP, 8-state):
-----TTTT-EEEEES--SHHHHHHHHHTGGGT-EEEEE--TT-PPPHHHHHHHHHHHHHHT--EEEES-HHHHHTT-SEEE---SS-TT-GGGHHHHHHHTTT-SB-HHHHHTS-TT-EEEEESP--TTTB-HHHHTSTTEEEE----------/-----TTTT-EEEEES--SHHHHHHHHHTGGGT-EEEEE--TT-PPPHHHHHHHHHHHHHTT--EEEES-HHHHHTT-SEEE---SS-TT-GGGHHHHHHHTTT-SB-HHHHHTS-TT-EEEEESP--TTTB-HHHHTSTTEEEE----------

Solvent-accessible surface area (backbone atoms only — not comparable to full-atom values): 16006 Å² total; per-residue (Å²): 127,83,80,82,52,50,55,45,73,36,31,38,11,38,33,37,56,40,44,67,38,50,51,36,45,50,72,18,37,22,71,42,34,18,25,41,20,35,11,22,40,90,92,33,57,56,55,64,71,56,49,52,51,30,52,50,41,15,61,75,52,72,32,52,76,43,81,42,73,41,44,53,67,25,21,50,58,14,22,30,41,34,54,50,59,78,62,48,68,89,35,69,88,44,38,67,61,46,56,61,59,44,63,82,37,44,41,33,61,71,39,51,66,40,20,26,94,55,39,31,38,43,40,61,43,74,83,53,73,72,39,34,33,66,70,43,62,72,28,64,41,24,47,51,39,50,45,77,57,66,69,72,70,76,121,129,84,80,83,52,48,55,44,71,37,30,38,12,38,32,36,57,40,42,67,40,49,51,37,44,50,73,18,37,22,70,43,34,17,26,41,20,35,11,24,39,90,93,33,56,55,56,64,70,57,49,50,52,31,53,50,42,14,62,75,51,72,33,51,77,44,82,44,72,40,44,53,68,25,21,49,57,14,22,30,41,33,54,52,60,77,64,48,68,88,35,70,87,46,36,66,60,46,56,61,58,44,62,80,38,44,40,33,61,71,39,51,67,40,20,26,94,54,39,31,38,42,41,62,44,76,84,53,72,73,40,33,35,65,71,43,63,72,28,64,42,24,48,50,39,50,46,77,58,67,71,70,69,77,121

Radius of gyration: 18.86 Å; Cα contacts (8 Å, |Δi|>4): 682; chains: 2; bounding box: 42×50×55 Å

Foldseek 3Di:
DPPPDDQAPAEEFEFAAQDPVVLVCLQPQLVRNYAYEYAYFPPRHHDPVSVVVSVVSCVVSVYYYHYYNALLVSQAAGQEYEYADNADPPCVVCVVVSLVRRPNRAAEVVSNVRYHPNHAYEYEDDDDCSRYHPCRCVDPRYDYHYDPDPPPPPD/DPPCDDQAPAEEFEFAAQDPVVLVCLQPQLVRNYAYEYAYFPPRHHDPVSVVVSVVSCVVSVYYYHYYNALLVSQAAGQEYEYADNADPPCVVCVVVSLVRRPNRAAEVVSNVRYHPNHAYEYEDDDDCSRYHDCRCVDPRYDYHYDPDPPPPPD